Protein AF-A0A971QK80-F1 (afdb_monomer)

Structure (mmCIF, N/CA/C/O backbone):
data_AF-A0A971QK80-F1
#
_entry.id   AF-A0A971QK80-F1
#
loop_
_atom_site.group_PDB
_atom_site.id
_atom_site.type_symbol
_atom_site.label_atom_id
_atom_site.label_alt_id
_atom_site.label_comp_id
_atom_site.label_asym_id
_atom_site.label_entity_id
_atom_site.label_seq_id
_atom_site.pdbx_PDB_ins_code
_atom_site.Cartn_x
_atom_site.Cartn_y
_atom_site.Cartn_z
_atom_site.occupancy
_atom_site.B_iso_or_equiv
_atom_site.auth_seq_id
_atom_site.auth_comp_id
_atom_site.auth_asym_id
_atom_site.auth_atom_id
_atom_site.pdbx_PDB_model_num
ATOM 1 N N . MET A 1 1 ? -15.687 27.231 -24.228 1.00 43.44 1 MET A N 1
ATOM 2 C CA . MET A 1 1 ? -16.096 25.840 -24.548 1.00 43.44 1 MET A CA 1
ATOM 3 C C . MET A 1 1 ? -15.266 24.776 -23.823 1.00 43.44 1 MET A C 1
ATOM 5 O O . MET A 1 1 ? -15.871 23.933 -23.183 1.00 43.44 1 MET A O 1
ATOM 9 N N . LYS A 1 2 ? -13.922 24.808 -23.846 1.00 41.25 2 LYS A N 1
ATOM 10 C CA . LYS A 1 2 ? -13.072 23.759 -23.228 1.00 41.25 2 LYS A CA 1
ATOM 11 C C . LYS A 1 2 ? -13.135 23.683 -21.691 1.00 41.25 2 LYS A C 1
ATOM 13 O O . LYS A 1 2 ? -13.299 22.603 -21.146 1.00 41.25 2 LYS A O 1
ATOM 18 N N . GLN A 1 3 ? -13.094 24.824 -21.003 1.00 37.72 3 GLN A N 1
ATOM 19 C CA . GLN A 1 3 ? -13.192 24.884 -19.536 1.00 37.72 3 GLN A CA 1
ATOM 20 C C . GLN A 1 3 ? -14.568 24.422 -19.027 1.00 37.72 3 GLN A C 1
ATOM 22 O O . GLN A 1 3 ? -14.656 23.719 -18.031 1.00 37.72 3 GLN A O 1
ATOM 27 N N . LYS A 1 4 ? -15.626 24.736 -19.788 1.00 41.22 4 LYS A N 1
ATOM 28 C CA . LYS A 1 4 ? -16.996 24.285 -19.525 1.00 41.22 4 LYS A CA 1
ATOM 29 C C . LYS A 1 4 ? -17.133 22.763 -19.659 1.00 41.22 4 LYS A C 1
ATOM 31 O O . LYS A 1 4 ? -17.724 22.150 -18.793 1.00 41.22 4 LYS A O 1
ATOM 36 N N . LYS A 1 5 ? -16.494 22.152 -20.666 1.00 42.72 5 LYS A N 1
ATOM 37 C CA . LYS A 1 5 ? -16.496 20.692 -20.861 1.00 42.72 5 LYS A CA 1
ATOM 38 C C . LYS A 1 5 ? -15.702 19.939 -19.778 1.00 42.72 5 LYS A C 1
ATOM 40 O O . LYS A 1 5 ? -16.125 18.869 -19.365 1.00 42.72 5 LYS A O 1
ATOM 45 N N . CYS A 1 6 ? -14.588 20.500 -19.284 1.00 39.56 6 CYS A N 1
ATOM 46 C CA . CYS A 1 6 ? -13.898 19.963 -18.098 1.00 39.56 6 CYS A CA 1
ATOM 47 C C . CYS A 1 6 ? -14.744 20.097 -16.827 1.00 39.56 6 CYS A C 1
ATOM 49 O O . CYS A 1 6 ? -14.793 19.159 -16.044 1.00 39.56 6 CYS A O 1
ATOM 51 N N . LEU A 1 7 ? -15.413 21.237 -16.626 1.00 44.84 7 LEU A N 1
ATOM 52 C CA . LEU A 1 7 ? -16.318 21.436 -15.491 1.00 44.84 7 LEU A CA 1
ATOM 53 C C . LEU A 1 7 ? -17.513 20.477 -15.553 1.00 44.84 7 LEU A C 1
ATOM 55 O O . LEU A 1 7 ? -17.791 19.829 -14.560 1.00 44.84 7 LEU A O 1
ATOM 59 N N . GLU A 1 8 ? -18.131 20.286 -16.720 1.00 46.94 8 GLU A N 1
ATOM 60 C CA . GLU A 1 8 ? -19.226 19.324 -16.932 1.00 46.94 8 GLU A CA 1
ATOM 61 C C . GLU A 1 8 ? -18.776 17.866 -16.688 1.00 46.94 8 GLU A C 1
ATOM 63 O O . GLU A 1 8 ? -19.507 17.076 -16.091 1.00 46.94 8 GLU A O 1
ATOM 68 N N . LEU A 1 9 ? -17.549 17.493 -17.082 1.00 44.72 9 LEU A N 1
ATOM 69 C CA . LEU A 1 9 ? -16.961 16.182 -16.761 1.00 44.72 9 LEU A CA 1
ATOM 70 C C . LEU A 1 9 ? -16.676 16.021 -15.260 1.00 44.72 9 LEU A C 1
ATOM 72 O O . LEU A 1 9 ? -16.930 14.959 -14.707 1.00 44.72 9 LEU A O 1
ATOM 76 N N . LEU A 1 10 ? -16.190 17.066 -14.586 1.00 45.19 10 LEU A N 1
ATOM 77 C CA . LEU A 1 10 ? -15.964 17.057 -13.136 1.00 45.19 10 LEU A CA 1
ATOM 78 C C . LEU A 1 10 ? -17.278 17.052 -12.339 1.00 45.19 10 LEU A C 1
ATOM 80 O O . LEU A 1 10 ? -17.345 16.414 -11.295 1.00 45.19 10 LEU A O 1
ATOM 84 N N . GLU A 1 11 ? -18.314 17.736 -12.828 1.00 44.72 11 GLU A N 1
ATOM 85 C CA . GLU A 1 11 ? -19.662 17.772 -12.249 1.00 44.72 11 GLU A CA 1
ATOM 86 C C . GLU A 1 11 ? -20.391 16.435 -12.436 1.00 44.72 11 GLU A C 1
ATOM 88 O O . GLU A 1 11 ? -21.021 15.946 -11.502 1.00 44.72 11 GLU A O 1
ATOM 93 N N . SER A 1 12 ? -20.261 15.800 -13.605 1.00 46.03 12 SER A N 1
ATOM 94 C CA . SER A 1 12 ? -20.828 14.467 -13.874 1.00 46.03 12 SER A CA 1
ATOM 95 C C . SER A 1 12 ? -20.062 13.324 -13.196 1.00 46.03 12 SER A C 1
ATOM 97 O O . SER A 1 12 ? -20.658 12.294 -12.891 1.00 46.03 12 SER A O 1
ATOM 99 N N . ALA A 1 13 ? -18.774 13.513 -12.894 1.00 47.12 13 ALA A N 1
ATOM 100 C CA . ALA A 1 13 ? -17.943 12.552 -12.168 1.00 47.12 13 ALA A CA 1
ATOM 101 C C . ALA A 1 13 ? -18.022 12.692 -10.636 1.00 47.12 13 ALA A C 1
ATOM 103 O O . ALA A 1 13 ? -17.212 12.104 -9.914 1.00 47.12 13 ALA A O 1
ATOM 104 N N . GLN A 1 14 ? -18.983 13.461 -10.114 1.00 49.03 14 GLN A N 1
ATOM 105 C CA . GLN A 1 14 ? -19.207 13.587 -8.676 1.00 49.03 14 GLN A CA 1
ATOM 106 C C . GLN A 1 14 ? -19.783 12.289 -8.093 1.00 49.03 14 GLN A C 1
ATOM 108 O O . GLN A 1 14 ? -20.978 12.166 -7.832 1.00 49.03 14 GLN A O 1
ATOM 113 N N . TYR A 1 15 ? -18.907 11.328 -7.804 1.00 53.94 15 TYR A N 1
ATOM 114 C CA . TYR A 1 15 ? -19.194 10.208 -6.912 1.00 53.94 15 TYR A CA 1
ATOM 115 C C . TYR A 1 15 ? -19.196 10.710 -5.456 1.00 53.94 15 TYR A C 1
ATOM 117 O O . TYR A 1 15 ? -18.338 10.367 -4.646 1.00 53.94 15 TYR A O 1
ATOM 125 N N . VAL A 1 16 ? -20.126 11.610 -5.119 1.00 58.19 16 VAL A N 1
ATOM 126 C CA . VAL A 1 16 ? -20.280 12.112 -3.747 1.00 58.19 16 VAL A CA 1
ATOM 127 C C . VAL A 1 16 ? -21.126 11.113 -2.976 1.00 58.19 16 VAL A C 1
ATOM 129 O O . VAL A 1 16 ? -22.354 11.204 -2.930 1.00 58.19 16 VAL A O 1
ATOM 132 N N . LYS A 1 17 ? -20.456 10.150 -2.347 1.00 66.00 17 LYS A N 1
ATOM 133 C CA . LYS A 1 17 ? -21.072 9.307 -1.327 1.00 66.00 17 LYS A CA 1
ATOM 134 C C . LYS A 1 17 ? -20.758 9.842 0.060 1.00 66.00 17 LYS A C 1
ATOM 136 O O . LYS A 1 17 ? -19.617 10.148 0.397 1.00 66.00 17 LYS A O 1
ATOM 141 N N . LYS A 1 18 ? -21.808 10.005 0.865 1.00 69.38 18 LYS A N 1
ATOM 142 C CA . LYS A 1 18 ? -21.673 10.436 2.254 1.00 69.38 18 LYS A CA 1
ATOM 143 C C . LYS 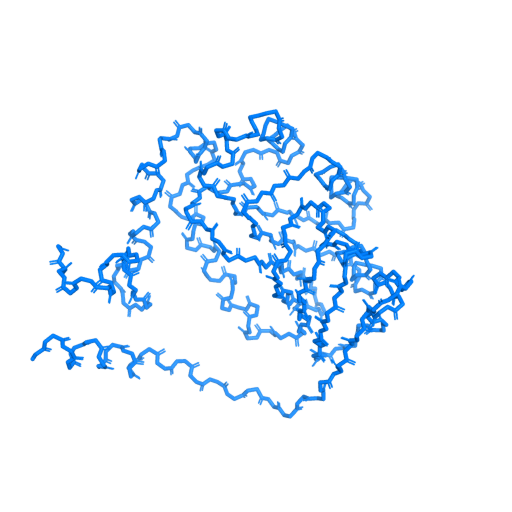A 1 18 ? -21.306 9.228 3.102 1.00 69.38 18 LYS A C 1
ATOM 145 O O . LYS A 1 18 ? -22.165 8.394 3.377 1.00 69.38 18 LYS A O 1
ATOM 150 N N . ARG A 1 19 ? -20.066 9.188 3.583 1.00 79.50 19 ARG A N 1
ATOM 151 C CA . ARG A 1 19 ? -19.721 8.342 4.727 1.00 79.50 19 ARG A CA 1
ATOM 152 C C . ARG A 1 19 ? -20.455 8.869 5.964 1.00 79.50 19 ARG A C 1
ATOM 154 O O . ARG A 1 19 ? -20.594 10.083 6.137 1.00 79.50 19 ARG A O 1
ATOM 161 N N . GLY A 1 20 ? -20.966 7.960 6.795 1.00 78.81 20 GLY A N 1
ATOM 162 C CA . GLY A 1 20 ? -21.596 8.309 8.071 1.00 78.81 20 GLY A CA 1
ATOM 163 C C . GLY A 1 20 ? -20.636 9.048 9.012 1.00 78.81 20 GLY A C 1
ATOM 164 O O . GLY A 1 20 ? -19.465 9.252 8.700 1.00 78.81 20 GLY A O 1
ATOM 165 N N . LYS A 1 21 ? -21.120 9.457 10.190 1.00 83.44 21 LYS A N 1
ATOM 166 C CA . LYS A 1 21 ? -20.245 10.058 11.205 1.00 83.44 21 LYS A CA 1
ATOM 167 C C . LYS A 1 21 ? -19.210 9.019 11.654 1.00 83.44 21 LYS A C 1
ATOM 169 O O . LYS A 1 21 ? -19.594 7.969 12.157 1.00 83.44 21 LYS A O 1
ATOM 174 N N . VAL A 1 22 ? -17.928 9.335 11.484 1.00 87.31 22 VAL A N 1
ATOM 175 C CA . VAL A 1 22 ? -16.800 8.511 11.935 1.00 87.31 22 VAL A CA 1
ATOM 176 C C . VAL A 1 22 ? -15.957 9.326 12.900 1.00 87.31 22 VAL A C 1
ATOM 178 O O . VAL A 1 22 ? -15.597 10.468 12.601 1.00 87.31 22 VAL A O 1
ATOM 181 N N . ASP A 1 23 ? -15.643 8.746 14.053 1.00 87.50 23 ASP A N 1
ATOM 182 C CA . ASP A 1 23 ? -14.722 9.359 15.000 1.00 87.50 23 ASP A CA 1
ATOM 183 C C . ASP A 1 23 ? -13.286 9.164 14.503 1.00 87.50 23 ASP A C 1
ATOM 185 O O . ASP A 1 23 ? -12.827 8.041 14.289 1.00 87.50 23 ASP A O 1
ATOM 189 N N . ARG A 1 24 ? -12.573 10.277 14.298 1.00 94.00 24 ARG A N 1
ATOM 190 C CA . ARG A 1 24 ? -11.177 10.259 13.858 1.00 94.00 24 ARG A CA 1
ATOM 191 C C . ARG A 1 24 ? -10.235 10.328 15.051 1.00 94.00 24 ARG A C 1
ATOM 193 O O . ARG A 1 24 ? -10.219 11.322 15.778 1.00 94.00 24 ARG A O 1
ATOM 200 N N . LYS A 1 25 ? -9.370 9.326 15.182 1.00 95.50 25 LYS A N 1
ATOM 201 C CA . LYS A 1 25 ? -8.225 9.350 16.094 1.00 95.50 25 LYS A CA 1
ATOM 202 C C . LYS A 1 25 ? -7.069 10.121 15.456 1.00 95.50 25 LYS A C 1
ATOM 204 O O . LYS A 1 25 ? -6.679 9.832 14.327 1.00 95.50 25 LYS A O 1
ATOM 209 N N . ILE A 1 26 ? -6.501 11.077 16.192 1.00 95.00 26 ILE A N 1
ATOM 210 C CA . ILE A 1 26 ? -5.313 11.835 15.778 1.00 95.00 26 ILE A CA 1
ATOM 211 C C . ILE A 1 26 ? -4.093 11.338 16.554 1.00 95.00 26 ILE A C 1
ATOM 213 O O . ILE A 1 26 ? -4.130 11.252 17.780 1.00 95.00 26 ILE A O 1
ATOM 217 N N . VAL A 1 27 ? -3.016 11.018 15.837 1.00 92.12 27 VAL A N 1
ATOM 218 C CA . VAL A 1 27 ? -1.787 10.426 16.378 1.00 92.12 27 VAL A CA 1
ATOM 219 C C . VAL A 1 27 ? -0.580 11.302 16.048 1.00 92.12 27 VAL A C 1
ATOM 221 O O . VAL A 1 27 ? -0.384 11.725 14.911 1.00 92.12 27 VAL A O 1
ATOM 224 N N . MET A 1 28 ? 0.273 11.549 17.039 1.00 90.12 28 MET A N 1
ATOM 225 C CA . MET A 1 28 ? 1.523 12.288 16.867 1.00 90.12 28 MET A CA 1
ATOM 226 C C . MET A 1 28 ? 2.692 11.453 17.397 1.00 90.12 28 MET A C 1
ATOM 228 O O . MET A 1 28 ? 3.092 11.604 18.550 1.00 90.12 28 MET A O 1
ATOM 232 N N . ALA A 1 29 ? 3.247 10.583 16.549 1.00 83.38 29 ALA A N 1
ATOM 233 C CA . ALA A 1 29 ? 4.365 9.710 16.900 1.00 83.38 29 ALA A CA 1
ATOM 234 C C . ALA A 1 29 ? 5.691 10.482 16.816 1.00 83.38 29 ALA A C 1
ATOM 236 O O . ALA A 1 29 ? 6.413 10.460 15.817 1.00 83.38 29 ALA A O 1
ATOM 237 N N . CYS A 1 30 ? 5.985 11.259 17.857 1.00 69.31 30 CYS A N 1
ATOM 238 C CA . CYS A 1 30 ? 7.032 12.280 17.807 1.00 69.31 30 CYS A CA 1
ATOM 239 C C . CYS A 1 30 ? 8.380 11.857 18.402 1.00 69.31 30 CYS A C 1
ATOM 241 O O . CYS A 1 30 ? 9.348 12.610 18.244 1.00 69.31 30 CYS A O 1
ATOM 243 N N . ARG A 1 31 ? 8.483 10.717 19.108 1.00 69.62 31 ARG A N 1
ATOM 244 C CA . ARG A 1 31 ? 9.728 10.353 19.820 1.00 69.62 31 ARG A CA 1
ATOM 245 C C . ARG A 1 31 ? 10.118 8.876 19.751 1.00 69.62 31 ARG A C 1
ATOM 247 O O . ARG A 1 31 ? 11.113 8.594 19.092 1.00 69.62 31 ARG A O 1
ATOM 254 N N . LEU A 1 32 ? 9.390 7.974 20.412 1.00 74.94 32 LEU A N 1
ATOM 255 C CA . LEU A 1 32 ? 9.843 6.590 20.660 1.00 74.94 32 LEU A CA 1
ATOM 256 C C . LEU A 1 32 ? 8.819 5.508 20.295 1.00 74.94 32 LEU A C 1
ATOM 258 O O . LEU A 1 32 ? 9.135 4.326 20.396 1.00 74.94 32 LEU A O 1
ATOM 262 N N . GLU A 1 33 ? 7.601 5.889 19.916 1.00 84.69 33 GLU A N 1
ATOM 263 C CA . GLU A 1 33 ? 6.545 4.914 19.655 1.00 84.69 33 GLU A CA 1
ATOM 264 C C . GLU A 1 33 ? 6.831 4.130 18.374 1.00 84.69 33 GLU A C 1
ATOM 266 O O . GLU A 1 33 ? 7.090 4.712 17.317 1.00 84.69 33 GLU A O 1
ATOM 271 N N . ASN A 1 34 ? 6.734 2.804 18.464 1.00 93.56 34 ASN A N 1
ATOM 272 C CA . ASN A 1 34 ? 6.613 1.955 17.283 1.00 93.56 34 ASN A CA 1
ATOM 273 C C . ASN A 1 34 ? 5.192 2.047 16.690 1.00 93.56 34 ASN A C 1
ATOM 275 O O . ASN A 1 34 ? 4.286 2.627 17.298 1.00 93.56 34 ASN A O 1
ATOM 279 N N . ALA A 1 35 ? 4.983 1.450 15.512 1.00 95.25 35 ALA A N 1
ATOM 280 C CA . ALA A 1 35 ? 3.697 1.497 14.811 1.00 95.25 35 ALA A CA 1
ATOM 281 C C . ALA A 1 35 ? 2.527 1.041 15.700 1.00 95.25 35 ALA A C 1
ATOM 283 O O . ALA A 1 35 ? 1.513 1.729 15.786 1.00 95.25 35 ALA A O 1
ATOM 284 N N . LYS A 1 36 ? 2.696 -0.061 16.442 1.00 96.56 36 LYS A N 1
ATOM 285 C CA . LYS A 1 36 ? 1.677 -0.599 17.353 1.00 96.56 36 LYS A CA 1
ATOM 286 C C . LYS A 1 36 ? 1.278 0.385 18.449 1.00 96.56 36 LYS A C 1
ATOM 288 O O . LYS A 1 36 ? 0.090 0.566 18.708 1.00 96.56 36 LYS A O 1
ATOM 293 N N . GLN A 1 37 ? 2.254 1.017 19.096 1.00 95.38 37 GLN A N 1
ATOM 294 C CA . GLN A 1 37 ? 2.008 1.990 20.165 1.00 95.38 37 GLN A CA 1
ATOM 295 C C . GLN A 1 37 ? 1.324 3.251 19.631 1.00 95.38 37 GLN A C 1
ATOM 297 O O . GLN A 1 37 ? 0.370 3.731 20.239 1.00 95.38 37 GLN A O 1
ATOM 302 N N . ALA A 1 38 ? 1.778 3.754 18.482 1.00 95.25 38 ALA A N 1
ATOM 303 C CA . ALA A 1 38 ? 1.221 4.947 17.858 1.00 95.25 38 ALA A CA 1
ATOM 304 C C . ALA A 1 38 ? -0.221 4.718 17.365 1.00 95.25 38 ALA A C 1
ATOM 306 O O . ALA A 1 38 ? -1.119 5.517 17.635 1.00 95.25 38 ALA A O 1
ATOM 307 N N . ILE A 1 39 ? -0.457 3.612 16.657 1.00 96.88 39 ILE A N 1
ATOM 308 C CA . ILE A 1 39 ? -1.743 3.310 16.019 1.00 96.88 39 ILE A CA 1
ATOM 309 C C . ILE A 1 39 ? -2.770 2.833 17.051 1.00 96.88 39 ILE A C 1
ATOM 311 O O . ILE A 1 39 ? -3.897 3.329 17.063 1.00 96.88 39 ILE A O 1
ATOM 315 N N . GLY A 1 40 ? -2.394 1.943 17.973 1.00 96.12 40 GLY A N 1
ATOM 316 C CA . GLY A 1 40 ? -3.321 1.317 18.919 1.00 96.12 40 GLY A CA 1
ATOM 317 C C . GLY A 1 40 ? -4.238 0.284 18.253 1.00 96.12 40 GLY A C 1
ATOM 318 O O . GLY A 1 40 ? -3.810 -0.429 17.351 1.00 96.12 40 GLY A O 1
ATOM 319 N N . THR A 1 41 ? -5.482 0.167 18.714 1.00 96.81 41 THR A N 1
ATOM 320 C CA . THR A 1 41 ? -6.450 -0.812 18.194 1.00 96.81 41 THR A CA 1
ATOM 321 C C . THR A 1 41 ? -6.943 -0.455 16.790 1.00 96.81 41 THR A C 1
ATOM 323 O O . THR A 1 41 ? -7.042 0.720 16.433 1.00 96.81 41 THR A O 1
ATOM 326 N N . ILE A 1 42 ? -7.253 -1.483 15.992 1.00 97.69 42 ILE A N 1
ATOM 327 C CA . ILE A 1 42 ? -7.919 -1.348 14.690 1.00 97.69 42 ILE A CA 1
ATOM 328 C C . ILE A 1 42 ? -9.361 -1.836 14.831 1.00 97.69 42 ILE A C 1
ATOM 330 O O . ILE A 1 42 ? -9.662 -3.025 14.703 1.00 97.69 42 ILE A O 1
ATOM 334 N N . ASP A 1 43 ? -10.249 -0.895 15.117 1.00 95.56 43 ASP A N 1
ATOM 335 C CA . ASP A 1 43 ? -11.673 -1.164 15.293 1.00 95.56 43 ASP A CA 1
ATOM 336 C C . ASP A 1 43 ? -12.429 -1.055 13.952 1.00 95.56 43 ASP A C 1
ATOM 338 O O . ASP A 1 43 ? -12.009 -0.292 13.076 1.00 95.56 43 ASP A O 1
ATOM 342 N N . PRO A 1 44 ? -13.530 -1.802 13.746 1.00 95.38 44 PRO A N 1
ATOM 343 C CA . PRO A 1 44 ? -14.338 -1.678 12.534 1.00 95.38 44 PRO A CA 1
ATOM 344 C C . PRO A 1 44 ? -14.827 -0.243 12.302 1.00 95.38 44 PRO A C 1
ATOM 346 O O . PRO A 1 44 ? -15.294 0.425 13.225 1.00 95.38 44 PRO A O 1
ATOM 349 N N . GLY A 1 45 ? -14.739 0.224 11.059 1.00 95.38 45 GLY A N 1
ATOM 350 C CA . GLY A 1 45 ? -15.117 1.577 10.652 1.00 95.38 45 GLY A CA 1
ATOM 351 C C . GLY A 1 45 ? -14.163 2.691 11.101 1.00 95.38 45 GLY A C 1
ATOM 352 O O . GLY A 1 45 ? -14.531 3.861 10.982 1.00 95.38 45 GLY A O 1
ATOM 353 N N . CYS A 1 46 ? -12.974 2.366 11.623 1.00 96.00 46 CYS A N 1
ATOM 354 C CA . CYS A 1 46 ? -12.054 3.354 12.182 1.00 96.00 46 CYS A CA 1
ATOM 355 C C . CYS A 1 46 ? -11.547 4.390 11.164 1.00 96.00 46 CYS A C 1
ATOM 357 O O . CYS A 1 46 ? -11.543 4.184 9.947 1.00 96.00 46 CYS A O 1
ATOM 359 N N . GLU A 1 47 ? -11.079 5.513 11.711 1.00 97.62 47 GLU A N 1
ATOM 360 C CA . GLU A 1 47 ? -10.332 6.543 11.000 1.00 97.62 47 GLU A CA 1
ATOM 361 C C . GLU A 1 47 ? -9.178 7.008 11.895 1.00 97.62 47 GLU A C 1
ATOM 363 O O . GLU A 1 47 ? -9.395 7.604 12.952 1.00 97.62 47 GLU A O 1
ATOM 368 N N . ILE A 1 48 ? -7.941 6.723 11.500 1.00 98.25 48 ILE A N 1
ATOM 369 C CA . ILE A 1 48 ? -6.740 7.048 12.274 1.00 98.25 48 ILE A CA 1
ATOM 370 C C . ILE A 1 48 ? -5.826 7.873 11.387 1.00 98.25 48 ILE A C 1
ATOM 372 O O . ILE A 1 48 ? -5.314 7.364 10.400 1.00 98.25 48 ILE A O 1
ATOM 376 N N . TYR A 1 49 ? -5.580 9.126 11.750 1.00 97.81 49 TYR A N 1
ATOM 377 C CA . TYR A 1 49 ? -4.636 9.992 11.050 1.00 97.81 49 TYR A CA 1
ATOM 378 C C . TYR A 1 49 ? -3.460 10.315 11.955 1.00 97.81 49 TYR A C 1
ATOM 380 O O . TYR A 1 49 ? -3.651 10.678 13.118 1.00 97.81 49 TYR A O 1
ATOM 388 N N . GLY A 1 50 ? -2.245 10.241 11.430 1.00 96.31 50 GLY A N 1
ATOM 389 C CA . GLY A 1 50 ? -1.086 10.600 12.215 1.00 96.31 50 GLY A CA 1
ATOM 390 C C . GLY A 1 50 ? 0.159 10.950 11.437 1.00 96.31 50 GLY A C 1
ATOM 391 O O . GLY A 1 50 ? 0.252 10.801 10.219 1.00 96.31 50 GLY A O 1
ATOM 392 N N . PHE A 1 51 ? 1.132 11.418 12.206 1.00 96.00 51 PHE A N 1
ATOM 393 C CA . PHE A 1 51 ? 2.482 11.688 11.744 1.00 96.00 51 PHE A CA 1
ATOM 394 C C . PHE A 1 51 ? 3.486 10.843 12.515 1.00 96.00 51 PHE A C 1
ATOM 396 O O . PHE A 1 51 ? 3.302 10.578 13.702 1.00 96.00 51 PHE A O 1
ATOM 403 N N . THR A 1 52 ? 4.574 10.483 11.847 1.00 94.50 52 THR A N 1
ATOM 404 C CA . THR A 1 52 ? 5.786 9.919 12.447 1.00 94.50 52 THR A CA 1
ATOM 405 C C . THR A 1 52 ? 6.997 10.719 11.985 1.00 94.50 52 THR A C 1
ATOM 407 O O . THR A 1 52 ? 6.963 11.346 10.929 1.00 94.50 52 THR A O 1
ATOM 410 N N . LYS A 1 53 ? 8.082 10.713 12.763 1.00 93.38 53 LYS A N 1
ATOM 411 C CA . LYS A 1 53 ? 9.388 11.274 12.371 1.00 93.38 53 LYS A CA 1
ATOM 412 C C . LYS A 1 53 ? 10.341 10.191 11.846 1.00 93.38 53 LYS A C 1
ATOM 414 O O . LYS A 1 53 ? 11.550 10.420 11.803 1.00 93.38 53 LYS A O 1
ATOM 419 N N . GLY A 1 54 ? 9.799 9.031 11.475 1.00 91.75 54 GLY A N 1
ATOM 420 C CA . GLY A 1 54 ? 10.542 7.900 10.930 1.00 91.75 54 GLY A CA 1
ATOM 421 C C . GLY A 1 54 ? 10.898 6.831 11.960 1.00 91.75 54 GLY A C 1
ATOM 422 O O . GLY A 1 54 ? 11.822 6.057 11.734 1.00 91.75 54 GLY A O 1
ATOM 423 N N . GLN A 1 55 ? 10.192 6.791 13.096 1.00 93.25 55 GLN A N 1
ATOM 424 C CA . GLN A 1 55 ? 10.329 5.732 14.107 1.00 93.25 55 GLN A CA 1
ATOM 425 C C . GLN A 1 55 ? 9.872 4.366 13.588 1.00 93.25 55 GLN A C 1
ATOM 427 O O . GLN A 1 55 ? 10.325 3.334 14.073 1.00 93.25 55 GLN A O 1
ATOM 432 N N . PHE A 1 56 ? 8.954 4.373 12.627 1.00 95.12 56 PHE A N 1
ATOM 433 C CA . PHE A 1 56 ? 8.441 3.197 11.949 1.00 95.12 56 PHE A CA 1
ATOM 434 C C . PHE A 1 56 ? 8.118 3.553 10.498 1.00 95.12 56 PHE A C 1
ATOM 436 O O . PHE A 1 56 ? 8.027 4.725 10.122 1.00 95.12 56 PHE A O 1
ATOM 443 N N . SER A 1 57 ? 7.961 2.523 9.687 1.00 95.88 57 SER A N 1
ATOM 444 C CA . SER A 1 57 ? 7.769 2.581 8.246 1.00 95.88 57 SER A CA 1
ATOM 445 C C . SER A 1 57 ? 6.477 1.874 7.839 1.00 95.88 57 SER A C 1
ATOM 447 O O . SER A 1 57 ? 5.760 1.310 8.666 1.00 95.88 57 SER A O 1
ATOM 449 N N . LEU A 1 58 ? 6.164 1.896 6.543 1.00 97.81 58 LEU A N 1
ATOM 450 C CA . LEU A 1 58 ? 4.928 1.310 6.029 1.00 97.81 58 LEU A CA 1
ATOM 451 C C . LEU A 1 58 ? 4.826 -0.202 6.308 1.00 97.81 58 LEU A C 1
ATOM 453 O O . LEU A 1 58 ? 3.722 -0.702 6.512 1.00 97.81 58 LEU A O 1
ATOM 457 N N . ILE A 1 59 ? 5.951 -0.928 6.361 1.00 98.00 59 ILE A N 1
ATOM 458 C CA . ILE A 1 59 ? 5.931 -2.363 6.676 1.00 98.00 59 ILE A CA 1
ATOM 459 C C . ILE A 1 59 ? 5.536 -2.635 8.134 1.00 98.00 59 ILE A C 1
ATOM 461 O O . ILE A 1 59 ? 4.836 -3.607 8.405 1.00 98.00 59 ILE A O 1
ATOM 465 N N . ASP A 1 60 ? 5.905 -1.746 9.058 1.00 97.94 60 ASP A N 1
ATOM 466 C CA . ASP A 1 60 ? 5.537 -1.861 10.472 1.00 97.94 60 ASP A CA 1
ATOM 467 C C . ASP A 1 60 ? 4.037 -1.596 10.674 1.00 97.94 60 ASP A C 1
ATOM 469 O O . ASP A 1 60 ? 3.389 -2.241 11.500 1.00 97.94 60 ASP A O 1
ATOM 473 N N . ILE A 1 61 ? 3.464 -0.670 9.889 1.00 98.38 61 ILE A N 1
ATOM 474 C CA . ILE A 1 61 ? 2.011 -0.447 9.842 1.00 98.38 61 ILE A CA 1
ATOM 475 C C . ILE A 1 61 ? 1.308 -1.710 9.330 1.00 98.38 61 ILE A C 1
ATOM 477 O O . ILE A 1 61 ? 0.349 -2.159 9.951 1.00 98.38 61 ILE A O 1
ATOM 481 N N . LEU A 1 62 ? 1.799 -2.302 8.233 1.00 98.62 62 LEU A N 1
ATOM 482 C CA . LEU A 1 62 ? 1.249 -3.541 7.672 1.00 98.62 62 LEU A CA 1
ATOM 483 C C . LEU A 1 62 ? 1.241 -4.675 8.704 1.00 98.62 62 LEU A C 1
ATOM 485 O O . LEU A 1 62 ? 0.211 -5.318 8.896 1.00 98.62 62 LEU A O 1
ATOM 489 N N . GLU A 1 63 ? 2.373 -4.919 9.368 1.00 98.50 63 GLU A N 1
ATOM 490 C CA . GLU A 1 63 ? 2.502 -5.992 10.357 1.00 98.50 63 GLU A CA 1
ATOM 491 C C . GLU A 1 63 ? 1.554 -5.778 11.545 1.00 98.50 63 GLU A C 1
ATOM 493 O O . GLU A 1 63 ? 0.819 -6.697 11.911 1.00 98.50 63 GLU A O 1
ATOM 498 N N . HIS A 1 64 ? 1.478 -4.551 12.073 1.00 98.56 64 HIS A N 1
ATOM 499 C CA . HIS A 1 64 ? 0.537 -4.214 13.144 1.00 98.56 64 HI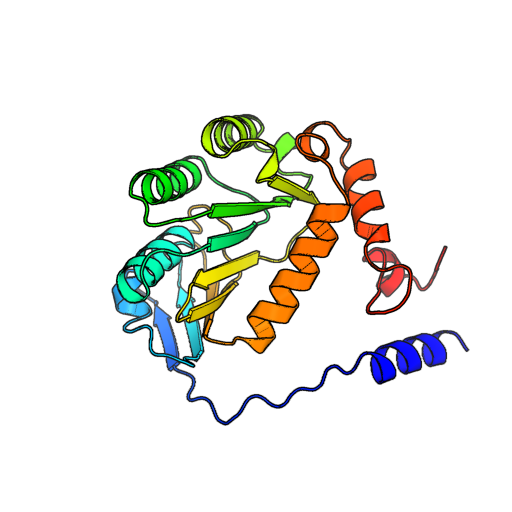S A CA 1
ATOM 500 C C . HIS A 1 64 ? -0.927 -4.381 12.714 1.00 98.56 64 HIS A C 1
ATOM 502 O O . HIS A 1 64 ? -1.731 -4.951 13.449 1.00 98.56 64 HIS A O 1
ATOM 508 N N . CYS A 1 65 ? -1.299 -3.943 11.510 1.00 98.62 65 CYS A N 1
ATOM 509 C CA . CYS A 1 65 ? -2.655 -4.145 11.003 1.00 98.62 65 CYS A CA 1
ATOM 510 C C . CYS A 1 65 ? -2.983 -5.639 10.862 1.00 98.62 65 CYS A C 1
ATOM 512 O O . CYS A 1 65 ? -4.044 -6.066 11.314 1.00 98.62 65 CYS A O 1
ATOM 514 N N . LEU A 1 66 ? -2.073 -6.451 10.312 1.00 98.69 66 LEU A N 1
ATOM 515 C CA . LEU A 1 66 ? -2.257 -7.903 10.192 1.00 98.69 66 LEU A CA 1
ATOM 516 C C . LEU A 1 66 ? -2.381 -8.595 11.558 1.00 98.69 66 LEU A C 1
ATOM 518 O O . LEU A 1 66 ? -3.140 -9.556 11.666 1.00 98.69 66 LEU A O 1
ATOM 522 N N . ASP A 1 67 ? -1.664 -8.129 12.588 1.00 98.38 67 ASP A N 1
ATOM 523 C CA . ASP A 1 67 ? -1.804 -8.629 13.969 1.00 98.38 67 ASP A CA 1
ATOM 524 C C . ASP A 1 67 ? -3.221 -8.412 14.526 1.00 98.38 67 ASP A C 1
ATOM 526 O O . ASP A 1 67 ? -3.676 -9.175 15.376 1.00 98.38 67 ASP A O 1
ATOM 530 N N . GLN A 1 68 ? -3.913 -7.354 14.092 1.00 98.19 68 GLN A N 1
ATOM 531 C CA . GLN A 1 68 ? -5.235 -6.978 14.603 1.00 98.19 68 GLN A CA 1
ATOM 532 C C . GLN A 1 68 ? -6.382 -7.565 13.775 1.00 98.19 68 GLN A C 1
ATOM 534 O O . GLN A 1 68 ? -7.376 -8.018 14.340 1.00 98.19 68 GLN A O 1
ATOM 539 N N . ILE A 1 69 ? -6.255 -7.559 12.445 1.00 98.31 69 ILE A N 1
ATOM 540 C CA . ILE A 1 69 ? -7.367 -7.888 11.538 1.00 98.31 69 ILE A CA 1
ATOM 541 C C . ILE A 1 69 ? -7.276 -9.294 10.937 1.00 98.31 69 ILE A C 1
ATOM 543 O O . ILE A 1 69 ? -8.251 -9.770 10.354 1.00 98.31 69 ILE A O 1
ATOM 547 N N . GLY A 1 70 ? -6.119 -9.950 11.060 1.00 98.44 70 GLY A N 1
ATOM 548 C CA . GLY A 1 70 ? -5.851 -11.268 10.493 1.00 98.44 70 GLY A CA 1
ATOM 549 C C . GLY A 1 70 ? -5.463 -11.262 9.005 1.00 98.44 70 GLY A C 1
ATOM 550 O O . GLY A 1 70 ? -5.254 -10.202 8.399 1.00 98.44 70 GLY A O 1
ATOM 551 N N . PRO A 1 71 ? -5.341 -12.461 8.397 1.00 98.62 71 PRO A N 1
ATOM 552 C CA . PRO A 1 71 ? -4.813 -12.608 7.047 1.00 98.62 71 PRO A CA 1
ATOM 553 C C . PRO A 1 71 ? -5.610 -11.862 5.978 1.00 98.62 71 PRO A C 1
ATOM 555 O O . PRO A 1 71 ? -6.839 -11.956 5.937 1.00 98.62 71 PRO A O 1
ATOM 558 N N . SER A 1 72 ? -4.909 -11.154 5.092 1.00 98.81 72 SER A N 1
ATOM 559 C CA . SER A 1 72 ? -5.534 -10.216 4.147 1.00 98.81 72 SER A CA 1
ATOM 560 C C . SER A 1 72 ? -4.883 -10.221 2.763 1.00 98.81 72 SER A C 1
ATOM 562 O O . SER A 1 72 ? -3.707 -10.560 2.616 1.00 98.81 72 SER A O 1
ATOM 564 N N . ASP A 1 73 ? -5.659 -9.827 1.757 1.00 98.69 73 ASP A N 1
ATOM 565 C CA . ASP A 1 73 ? -5.193 -9.498 0.411 1.00 98.69 73 ASP A CA 1
ATOM 566 C C . ASP A 1 73 ? -4.687 -8.057 0.385 1.00 98.69 73 ASP A C 1
ATOM 568 O O . ASP A 1 73 ? -5.370 -7.142 0.857 1.00 98.69 73 ASP A O 1
ATOM 572 N N . ILE A 1 74 ? -3.481 -7.857 -0.143 1.00 98.69 74 ILE A N 1
ATOM 573 C CA . ILE A 1 74 ? -2.748 -6.597 -0.033 1.00 98.69 74 ILE A CA 1
ATOM 574 C C . ILE A 1 74 ? -2.496 -6.010 -1.420 1.00 98.69 74 ILE A C 1
ATOM 576 O O . ILE A 1 74 ? -2.018 -6.698 -2.317 1.00 98.69 74 ILE A O 1
ATOM 580 N N . THR A 1 75 ? -2.731 -4.712 -1.592 1.00 98.56 75 THR A N 1
ATOM 581 C CA . THR A 1 75 ? -2.145 -3.953 -2.709 1.00 98.56 75 THR A CA 1
ATOM 582 C C . THR A 1 75 ? -1.308 -2.824 -2.145 1.00 98.56 75 THR A C 1
ATOM 584 O O . THR A 1 75 ? -1.747 -2.144 -1.226 1.00 98.56 75 THR A O 1
ATOM 587 N N . VAL A 1 76 ? -0.117 -2.596 -2.692 1.00 98.25 76 VAL A N 1
ATOM 588 C CA . VAL A 1 76 ? 0.733 -1.457 -2.345 1.00 98.25 76 VAL A CA 1
ATOM 589 C C . VAL A 1 76 ? 1.082 -0.658 -3.595 1.00 98.25 76 VAL A C 1
ATOM 591 O O . VAL A 1 76 ? 1.539 -1.210 -4.594 1.00 98.25 76 VAL A O 1
ATOM 594 N N . SER A 1 77 ? 0.892 0.656 -3.530 1.00 97.62 77 SER A N 1
ATOM 595 C CA . SER A 1 77 ? 1.464 1.607 -4.482 1.00 97.62 77 SER A CA 1
ATOM 596 C C . SER A 1 77 ? 2.614 2.333 -3.806 1.00 97.62 77 SER A C 1
ATOM 598 O O . SER A 1 77 ? 2.449 2.879 -2.715 1.00 97.62 77 SER A O 1
ATOM 600 N N . THR A 1 78 ? 3.790 2.336 -4.428 1.00 96.44 78 THR A N 1
ATOM 601 C CA . THR A 1 78 ? 4.980 2.993 -3.878 1.00 96.44 78 THR A CA 1
ATOM 602 C C . THR A 1 78 ? 5.904 3.487 -4.984 1.00 96.44 78 THR A C 1
ATOM 604 O O . THR A 1 78 ? 6.032 2.871 -6.037 1.00 96.44 78 THR A O 1
ATOM 607 N N . TRP A 1 79 ? 6.624 4.581 -4.737 1.00 94.50 79 TRP A N 1
ATOM 608 C CA . TRP A 1 79 ? 7.625 5.062 -5.694 1.00 94.50 79 TRP A CA 1
ATOM 609 C C . TRP A 1 79 ? 8.918 4.226 -5.658 1.00 94.50 79 TRP A C 1
ATOM 611 O O . TRP A 1 79 ? 9.685 4.168 -6.621 1.00 94.50 79 TRP A O 1
ATOM 621 N N . SER A 1 80 ? 9.202 3.579 -4.528 1.00 91.56 80 SER A N 1
ATOM 622 C CA . SER A 1 80 ? 10.375 2.720 -4.364 1.00 91.56 80 SER A CA 1
ATOM 623 C C . SER A 1 80 ? 10.120 1.667 -3.293 1.00 91.56 80 SER A C 1
ATOM 625 O O . SER A 1 80 ? 9.407 1.935 -2.329 1.00 91.56 80 SER A O 1
ATOM 627 N N . ALA A 1 81 ? 10.758 0.506 -3.417 1.00 94.50 81 ALA A N 1
ATOM 628 C CA . ALA A 1 81 ? 10.810 -0.497 -2.358 1.00 94.50 81 ALA A CA 1
ATOM 629 C C . ALA A 1 81 ? 12.266 -0.797 -1.970 1.00 94.50 81 ALA A C 1
ATOM 631 O O . ALA A 1 81 ? 13.145 -0.761 -2.833 1.00 94.50 81 ALA A O 1
ATOM 632 N N . ALA A 1 82 ? 12.547 -1.038 -0.690 1.00 94.69 82 ALA A N 1
ATOM 633 C CA . ALA A 1 82 ? 13.869 -1.465 -0.230 1.00 94.69 82 ALA A CA 1
ATOM 634 C C . ALA A 1 82 ? 13.892 -2.965 0.062 1.00 94.69 82 ALA A C 1
ATOM 636 O O . ALA A 1 82 ? 12.910 -3.553 0.498 1.00 94.69 82 ALA A O 1
ATOM 637 N N . SER A 1 83 ? 15.061 -3.569 -0.133 1.00 94.44 83 SER A N 1
ATOM 638 C CA . SER A 1 83 ? 15.314 -5.000 0.056 1.00 94.44 83 SER A CA 1
ATOM 639 C C . SER A 1 83 ? 14.861 -5.553 1.420 1.00 94.44 83 SER A C 1
ATOM 641 O O . SER A 1 83 ? 14.311 -6.650 1.491 1.00 94.44 83 SER A O 1
ATOM 643 N N . GLY A 1 84 ? 15.038 -4.785 2.504 1.00 96.56 84 GLY A N 1
ATOM 644 C CA . GLY A 1 84 ? 14.569 -5.164 3.845 1.00 96.56 84 GLY A CA 1
ATOM 645 C C . GLY A 1 84 ? 13.053 -5.360 3.903 1.00 96.56 84 GLY A C 1
ATOM 646 O O . GLY A 1 84 ? 12.586 -6.438 4.264 1.00 96.56 84 GLY A O 1
ATOM 647 N N . ASP A 1 85 ? 12.299 -4.360 3.461 1.00 97.06 85 ASP A N 1
ATOM 648 C CA . ASP A 1 85 ? 10.835 -4.363 3.482 1.00 97.06 85 ASP A CA 1
ATOM 649 C C . ASP A 1 85 ? 10.249 -5.371 2.487 1.00 97.06 85 ASP A C 1
ATOM 651 O O . ASP A 1 85 ? 9.260 -6.033 2.792 1.00 97.06 85 ASP A O 1
ATOM 655 N N . ILE A 1 86 ? 10.893 -5.566 1.328 1.00 97.19 86 ILE A N 1
ATOM 656 C CA . ILE A 1 86 ? 10.533 -6.626 0.370 1.00 97.19 86 ILE A CA 1
ATOM 657 C C . ILE A 1 86 ? 10.640 -8.000 1.047 1.00 97.19 86 ILE A C 1
ATOM 659 O O . ILE A 1 86 ? 9.735 -8.828 0.926 1.00 97.19 86 ILE A O 1
ATOM 663 N N . ARG A 1 87 ? 11.732 -8.260 1.781 1.00 97.88 87 ARG A N 1
ATOM 664 C CA . ARG A 1 87 ? 11.898 -9.514 2.531 1.00 97.88 87 ARG A CA 1
ATOM 665 C C . ARG A 1 87 ? 10.894 -9.655 3.662 1.00 97.88 87 ARG A C 1
ATOM 667 O O . ARG A 1 87 ? 10.384 -10.754 3.852 1.00 97.88 87 ARG A O 1
ATOM 674 N N . ALA A 1 88 ? 10.623 -8.584 4.398 1.00 97.94 88 ALA A N 1
ATOM 675 C CA . ALA A 1 88 ? 9.655 -8.597 5.486 1.00 97.94 88 ALA A CA 1
ATOM 676 C C . ALA A 1 88 ? 8.236 -8.893 4.971 1.00 97.94 88 ALA A C 1
ATOM 678 O O . ALA A 1 88 ? 7.584 -9.796 5.488 1.00 97.94 88 ALA A O 1
ATOM 679 N N . ALA A 1 89 ? 7.801 -8.241 3.889 1.00 97.88 89 ALA A N 1
ATOM 680 C CA . ALA A 1 89 ? 6.530 -8.547 3.235 1.00 97.88 89 ALA A CA 1
ATOM 681 C C . ALA A 1 89 ? 6.472 -10.006 2.749 1.00 97.88 89 ALA A C 1
ATOM 683 O O . ALA A 1 89 ? 5.479 -10.699 2.958 1.00 97.88 89 ALA A O 1
ATOM 684 N N . PHE A 1 90 ? 7.557 -10.509 2.152 1.00 98.12 90 PHE A N 1
ATOM 685 C CA . PHE A 1 90 ? 7.604 -11.893 1.686 1.00 98.12 90 PHE A CA 1
ATOM 686 C C . PHE A 1 90 ? 7.540 -12.899 2.842 1.00 98.12 90 PHE A C 1
ATOM 688 O O . PHE A 1 90 ? 6.851 -13.910 2.736 1.00 98.12 90 PHE A O 1
ATOM 695 N N . ARG A 1 91 ? 8.199 -12.608 3.970 1.00 98.50 91 ARG A N 1
ATOM 696 C CA . ARG A 1 91 ? 8.092 -13.403 5.200 1.00 98.50 91 ARG A CA 1
ATOM 697 C C . ARG A 1 91 ? 6.639 -13.482 5.678 1.00 98.50 91 ARG A C 1
ATOM 699 O O . ARG A 1 91 ? 6.153 -14.580 5.916 1.00 98.50 91 ARG A O 1
ATOM 706 N N . LEU A 1 92 ? 5.931 -12.353 5.744 1.00 98.50 92 LEU A N 1
ATOM 707 C CA . LEU A 1 92 ? 4.515 -12.316 6.138 1.00 98.50 92 LEU A CA 1
ATOM 708 C C . LEU A 1 92 ? 3.623 -13.150 5.197 1.00 98.50 92 LEU A C 1
ATOM 710 O O . LEU A 1 92 ? 2.650 -13.759 5.641 1.00 98.50 92 LEU A O 1
ATOM 714 N N . MET A 1 93 ? 3.965 -13.222 3.908 1.00 97.56 93 MET A N 1
ATOM 715 C CA . MET A 1 93 ? 3.298 -14.108 2.948 1.00 97.56 93 MET A CA 1
ATOM 716 C C . MET A 1 93 ? 3.602 -15.588 3.219 1.00 97.56 93 MET A C 1
ATOM 718 O O . MET A 1 93 ? 2.685 -16.404 3.223 1.00 97.56 93 MET A O 1
ATOM 722 N N . GLN A 1 94 ? 4.856 -15.943 3.522 1.00 98.06 94 GLN A N 1
ATOM 723 C CA . GLN A 1 94 ? 5.224 -17.320 3.890 1.00 98.06 94 GLN A CA 1
ATOM 724 C C . GLN A 1 94 ? 4.578 -17.780 5.205 1.00 98.06 94 GLN A C 1
ATOM 726 O O . GLN A 1 94 ? 4.277 -18.958 5.371 1.00 98.06 94 GLN A O 1
ATOM 731 N N . GLU A 1 95 ? 4.325 -16.849 6.123 1.00 98.06 95 GLU A N 1
ATOM 732 C CA . GLU A 1 95 ? 3.602 -17.081 7.377 1.00 98.06 95 GLU A CA 1
ATOM 733 C C . GLU A 1 95 ? 2.071 -17.160 7.187 1.00 98.06 95 GLU A C 1
ATOM 735 O O . GLU A 1 95 ? 1.338 -17.255 8.168 1.00 98.06 95 GLU A O 1
ATOM 740 N N . ASN A 1 96 ? 1.564 -17.116 5.947 1.00 98.06 96 ASN A N 1
ATOM 741 C CA . ASN A 1 96 ? 0.133 -17.079 5.605 1.00 98.06 96 ASN A CA 1
ATOM 742 C C . ASN A 1 96 ? -0.633 -15.894 6.223 1.00 98.06 96 ASN A C 1
ATOM 744 O O . ASN A 1 96 ? -1.857 -15.933 6.361 1.00 98.06 96 ASN A O 1
ATOM 748 N N . ARG A 1 97 ? 0.075 -14.818 6.585 1.00 98.50 97 ARG A N 1
ATOM 749 C CA . ARG A 1 97 ? -0.528 -13.565 7.060 1.00 98.50 97 ARG A CA 1
ATOM 750 C C . ARG A 1 97 ? -0.922 -12.659 5.896 1.00 98.50 97 ARG A C 1
ATOM 752 O O . ARG A 1 97 ? -1.872 -11.895 6.001 1.00 98.50 97 ARG A O 1
ATOM 759 N N . ILE A 1 98 ? -0.228 -12.764 4.768 1.00 98.62 98 ILE A N 1
ATOM 760 C CA . ILE A 1 98 ? -0.616 -12.131 3.505 1.00 98.62 98 ILE A CA 1
ATOM 761 C C . ILE A 1 98 ? -1.139 -13.225 2.575 1.00 98.62 98 ILE A C 1
ATOM 763 O O . ILE A 1 98 ? -0.405 -14.158 2.260 1.00 98.62 98 ILE A O 1
ATOM 767 N N . LYS A 1 99 ? -2.400 -13.109 2.145 1.00 98.06 99 LYS A N 1
ATOM 768 C CA . LYS A 1 99 ? -3.054 -14.066 1.233 1.00 98.06 99 LYS A CA 1
ATOM 769 C C . LYS A 1 99 ? -2.582 -13.868 -0.207 1.00 98.06 99 LYS A C 1
ATOM 771 O O . LYS A 1 99 ? -2.238 -14.820 -0.900 1.00 98.06 99 LYS A O 1
ATOM 776 N N . SER A 1 100 ? -2.528 -12.612 -0.633 1.00 97.25 100 SER A N 1
ATOM 777 C CA . SER A 1 100 ? -1.992 -12.180 -1.918 1.00 97.25 100 SER A CA 1
ATOM 778 C C . SER A 1 100 ? -1.407 -10.778 -1.786 1.00 97.25 100 SER A C 1
ATOM 780 O O . SER A 1 100 ? -1.780 -10.024 -0.884 1.00 97.25 100 SER A O 1
ATOM 782 N N . MET A 1 101 ? -0.471 -10.427 -2.667 1.00 96.94 101 MET A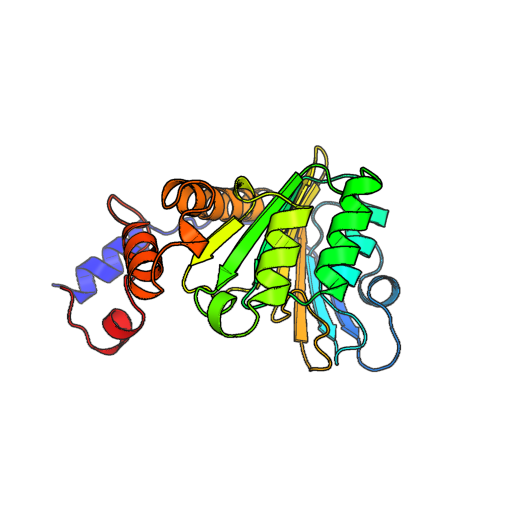 N 1
ATOM 783 C CA . MET A 1 101 ? 0.131 -9.099 -2.682 1.00 96.94 101 MET A CA 1
ATOM 784 C C . MET A 1 101 ? 0.264 -8.593 -4.112 1.00 96.94 101 MET A C 1
ATOM 786 O O . MET A 1 101 ? 0.776 -9.308 -4.965 1.00 96.94 101 MET A O 1
ATOM 790 N N . ARG A 1 102 ? -0.181 -7.362 -4.363 1.00 96.50 102 ARG A N 1
ATOM 791 C CA . ARG A 1 102 ? -0.029 -6.627 -5.623 1.00 96.50 102 ARG A CA 1
ATOM 792 C C . ARG A 1 102 ? 0.831 -5.385 -5.401 1.00 96.50 102 ARG A C 1
ATOM 794 O O . ARG A 1 102 ? 0.697 -4.711 -4.383 1.00 96.50 102 ARG A O 1
ATOM 801 N N . PHE A 1 103 ? 1.678 -5.054 -6.366 1.00 96.12 103 PHE A N 1
ATOM 802 C CA . PHE A 1 103 ? 2.588 -3.915 -6.347 1.00 96.12 103 PHE A CA 1
ATOM 803 C C . PHE A 1 103 ? 2.352 -3.015 -7.558 1.00 96.12 103 PHE A C 1
ATOM 805 O O . PHE A 1 103 ? 2.453 -3.461 -8.700 1.00 96.12 103 PHE A O 1
ATOM 812 N N . ILE A 1 104 ? 2.125 -1.730 -7.309 1.00 94.50 104 ILE A N 1
ATOM 813 C CA . ILE A 1 104 ? 2.222 -0.674 -8.314 1.00 94.50 104 ILE A CA 1
ATOM 814 C C . ILE A 1 104 ? 3.475 0.133 -7.989 1.00 94.50 104 ILE A C 1
ATOM 816 O O . ILE A 1 104 ? 3.597 0.696 -6.900 1.00 94.50 104 ILE A O 1
ATOM 820 N N . ILE A 1 105 ? 4.431 0.155 -8.913 1.00 93.06 105 ILE A N 1
ATOM 821 C CA . ILE A 1 105 ? 5.736 0.784 -8.694 1.00 93.06 105 ILE A CA 1
ATOM 822 C C . ILE A 1 105 ? 6.072 1.790 -9.780 1.00 93.06 105 ILE A C 1
ATOM 824 O O . ILE A 1 105 ? 5.635 1.665 -10.924 1.00 93.06 105 ILE A O 1
ATOM 828 N N . ASP A 1 106 ? 6.897 2.769 -9.421 1.00 92.25 106 ASP A N 1
ATOM 829 C CA . ASP A 1 106 ? 7.303 3.801 -10.362 1.00 92.25 106 ASP A CA 1
ATOM 830 C C . ASP A 1 106 ? 8.209 3.273 -11.485 1.00 92.25 106 ASP A C 1
ATOM 832 O O . ASP A 1 106 ? 9.136 2.491 -11.248 1.00 92.25 106 ASP A O 1
ATOM 836 N N . SER A 1 107 ? 8.010 3.775 -12.705 1.00 87.69 107 SER A N 1
ATOM 837 C CA . SER A 1 107 ? 8.811 3.410 -13.880 1.00 87.69 107 SER A CA 1
ATOM 838 C C . SER A 1 107 ? 10.305 3.724 -13.740 1.00 87.69 107 SER A C 1
ATOM 840 O O . SER A 1 107 ? 11.136 3.038 -14.341 1.00 87.69 107 SER A O 1
ATOM 842 N N . SER A 1 108 ? 10.694 4.685 -12.894 1.00 87.88 108 SER A N 1
ATOM 843 C CA . SER A 1 108 ? 12.109 4.950 -12.596 1.00 87.88 108 SER A CA 1
ATOM 844 C C . SER A 1 108 ? 12.754 3.933 -11.647 1.00 87.88 108 SER A C 1
ATOM 846 O O . SER A 1 108 ? 13.984 3.891 -11.561 1.00 87.88 108 SER A O 1
ATOM 848 N N . PHE A 1 109 ? 11.978 3.120 -10.918 1.00 89.75 109 PHE A N 1
ATOM 849 C CA . PHE A 1 109 ? 12.511 2.229 -9.883 1.00 89.75 109 PHE A CA 1
ATOM 850 C C . PHE A 1 109 ? 13.501 1.210 -10.456 1.00 89.75 109 PHE A C 1
ATOM 852 O O . PHE A 1 109 ? 14.586 1.046 -9.898 1.00 89.75 109 PHE A O 1
ATOM 859 N N . LYS A 1 110 ? 13.202 0.634 -11.631 1.00 85.50 110 LYS A N 1
ATOM 860 C CA . LYS A 1 110 ? 14.108 -0.283 -12.345 1.00 85.50 110 LYS A CA 1
ATOM 861 C C . LYS A 1 110 ? 15.467 0.346 -12.637 1.00 85.50 110 LYS A C 1
ATOM 863 O O . LYS A 1 110 ? 16.488 -0.298 -12.429 1.00 85.50 110 LYS A O 1
ATOM 868 N N . GLY A 1 111 ? 15.485 1.593 -13.105 1.00 86.62 111 GLY A N 1
ATOM 869 C CA . GLY A 1 111 ? 16.730 2.292 -13.426 1.00 86.62 111 GLY A CA 1
ATOM 870 C C . GLY A 1 111 ? 17.543 2.652 -12.182 1.00 86.62 111 GLY A C 1
ATOM 871 O O . GLY A 1 111 ? 18.767 2.584 -12.206 1.00 86.62 111 GLY A O 1
ATOM 872 N N . ARG A 1 112 ? 16.870 3.012 -11.082 1.00 91.50 112 ARG A N 1
ATOM 873 C CA . ARG A 1 112 ? 17.526 3.437 -9.835 1.00 91.50 112 ARG A CA 1
ATOM 874 C C . ARG A 1 112 ? 18.002 2.276 -8.960 1.00 91.50 112 ARG A C 1
ATOM 876 O O . ARG A 1 112 ? 18.986 2.448 -8.243 1.00 91.50 112 ARG A O 1
ATOM 883 N N . LYS A 1 113 ? 17.256 1.166 -8.939 1.00 91.56 113 LYS A N 1
ATOM 884 C CA . LYS A 1 113 ? 17.429 0.014 -8.032 1.00 91.56 113 LYS A CA 1
ATOM 885 C C . LYS A 1 113 ? 17.125 -1.319 -8.742 1.00 91.56 113 LYS A C 1
ATOM 887 O O . LYS A 1 113 ? 16.185 -2.025 -8.353 1.00 91.56 113 LYS A O 1
ATOM 892 N N . PRO A 1 114 ? 17.877 -1.676 -9.800 1.00 90.75 114 PRO A N 1
ATOM 893 C CA . PRO A 1 114 ? 17.639 -2.903 -10.565 1.00 90.75 114 PRO A CA 1
ATOM 894 C C . PRO A 1 114 ? 17.718 -4.176 -9.705 1.00 90.75 114 PRO A C 1
ATOM 896 O O . PRO A 1 114 ? 16.962 -5.123 -9.926 1.00 90.75 114 PRO A O 1
ATOM 899 N N . GLU A 1 115 ? 18.582 -4.192 -8.692 1.00 94.00 115 GLU A N 1
ATOM 900 C CA . GLU A 1 115 ? 18.764 -5.298 -7.754 1.00 94.00 115 GLU A CA 1
ATOM 901 C C . GLU A 1 115 ? 17.520 -5.547 -6.888 1.00 94.00 115 GLU A C 1
ATOM 903 O O . GLU A 1 115 ? 17.108 -6.695 -6.718 1.00 94.00 115 GLU A O 1
ATOM 908 N N . PHE A 1 116 ? 16.855 -4.487 -6.419 1.00 93.69 116 PHE A N 1
ATOM 909 C CA . PHE A 1 116 ? 15.630 -4.613 -5.621 1.00 93.69 116 PHE A CA 1
ATOM 910 C C . PHE A 1 116 ? 14.433 -5.000 -6.489 1.00 93.69 116 PHE A C 1
ATOM 912 O O . PHE A 1 116 ? 13.580 -5.766 -6.049 1.00 93.69 116 PHE A O 1
ATOM 919 N N . CYS A 1 117 ? 14.390 -4.543 -7.744 1.00 89.19 117 CYS A N 1
ATOM 920 C CA . CYS A 1 117 ? 13.389 -5.003 -8.709 1.00 89.19 117 CYS A CA 1
ATOM 921 C C . CYS A 1 117 ? 13.506 -6.507 -8.960 1.00 89.19 117 CYS A C 1
ATOM 923 O O . CYS A 1 117 ? 12.501 -7.217 -8.961 1.00 89.19 117 CYS A O 1
ATOM 925 N N . LYS A 1 118 ? 14.738 -6.999 -9.144 1.00 90.81 118 LYS A N 1
ATOM 926 C CA . LYS A 1 118 ? 15.007 -8.427 -9.330 1.00 90.81 118 LYS A CA 1
ATOM 927 C C . LYS A 1 118 ? 14.567 -9.237 -8.112 1.00 90.81 118 LYS A C 1
ATOM 929 O O . LYS A 1 118 ? 13.926 -10.267 -8.285 1.00 90.81 118 LYS A O 1
ATOM 934 N N . GLU A 1 119 ? 14.868 -8.770 -6.903 1.00 94.12 119 GLU A N 1
ATOM 935 C CA . GLU A 1 119 ? 14.440 -9.443 -5.672 1.00 94.12 119 GLU A CA 1
ATOM 936 C C . GLU A 1 119 ? 12.909 -9.495 -5.546 1.00 94.12 119 GLU A C 1
ATOM 938 O O . GLU A 1 119 ? 12.357 -10.541 -5.205 1.00 94.12 119 GLU A O 1
ATOM 943 N N . LEU A 1 120 ? 12.219 -8.396 -5.868 1.00 91.81 120 LEU A N 1
ATOM 944 C CA . LEU A 1 120 ? 10.757 -8.322 -5.83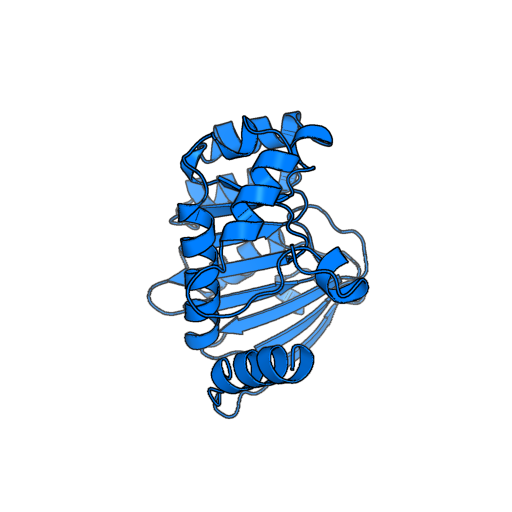0 1.00 91.81 120 LEU A CA 1
ATOM 945 C C . LEU A 1 120 ? 10.129 -9.324 -6.814 1.00 91.81 120 LEU A C 1
ATOM 947 O O . LEU A 1 120 ? 9.268 -10.111 -6.423 1.00 91.81 120 LEU A O 1
ATOM 951 N N . LEU A 1 121 ? 10.641 -9.376 -8.049 1.00 91.06 121 LEU A N 1
ATOM 952 C CA . LEU A 1 121 ? 10.235 -10.349 -9.070 1.00 91.06 121 LEU A CA 1
ATOM 953 C C . LEU A 1 121 ? 10.475 -11.800 -8.637 1.00 91.06 121 LEU A C 1
ATOM 955 O O . LEU A 1 121 ? 9.620 -12.654 -8.850 1.00 91.06 121 LEU A O 1
ATOM 959 N N . GLN A 1 122 ? 11.629 -12.087 -8.033 1.00 93.38 122 GLN A N 1
ATOM 960 C CA . GLN A 1 122 ? 11.979 -13.436 -7.580 1.00 93.38 122 GLN A CA 1
ATOM 961 C C . GLN A 1 122 ? 11.086 -13.931 -6.441 1.00 93.38 122 GLN A C 1
ATOM 963 O O . GLN A 1 122 ? 10.826 -15.126 -6.352 1.00 93.38 122 GLN A O 1
ATOM 968 N N . LYS A 1 123 ? 10.648 -13.030 -5.558 1.00 94.62 123 LYS A N 1
ATOM 969 C CA . LYS A 1 123 ? 9.859 -13.382 -4.373 1.00 94.62 123 LYS A CA 1
ATOM 970 C C . LYS A 1 123 ? 8.375 -13.506 -4.674 1.00 94.62 123 LYS A C 1
ATOM 972 O O . LYS A 1 123 ? 7.758 -14.483 -4.274 1.00 94.62 123 LYS A O 1
ATOM 977 N N . PHE A 1 124 ? 7.810 -12.536 -5.381 1.00 93.56 124 PHE A N 1
ATOM 978 C CA . PHE A 1 124 ? 6.362 -12.450 -5.562 1.00 93.56 124 PHE A CA 1
ATOM 979 C C . PHE A 1 124 ? 5.894 -12.852 -6.970 1.00 93.56 124 PHE A C 1
ATOM 981 O O . PHE A 1 124 ? 4.695 -12.930 -7.229 1.00 93.56 124 PHE A O 1
ATOM 988 N N . GLY A 1 125 ? 6.826 -13.123 -7.890 1.00 91.19 125 GLY A N 1
ATOM 989 C CA . GLY A 1 125 ? 6.521 -13.379 -9.295 1.00 91.19 125 GLY A CA 1
ATOM 990 C C . GLY A 1 125 ? 6.192 -12.094 -10.056 1.00 91.19 125 GLY A C 1
ATOM 991 O O . GLY A 1 125 ? 5.960 -11.036 -9.481 1.00 91.19 125 GLY A O 1
ATOM 992 N N . ALA A 1 126 ? 6.183 -12.152 -11.382 1.00 87.44 126 ALA A N 1
ATOM 993 C CA . ALA A 1 126 ? 6.012 -10.941 -12.184 1.00 87.44 126 ALA A CA 1
ATOM 994 C C . ALA A 1 126 ? 4.568 -10.500 -12.388 1.00 87.44 126 ALA A C 1
ATOM 996 O O . ALA A 1 126 ? 4.335 -9.347 -12.746 1.00 87.44 126 ALA A O 1
ATOM 997 N N . ASP A 1 127 ? 3.599 -11.390 -12.176 1.00 89.12 127 ASP A N 1
ATOM 998 C CA . ASP A 1 127 ? 2.195 -11.015 -12.323 1.00 89.12 127 ASP A CA 1
ATOM 999 C C . ASP A 1 127 ? 1.699 -10.137 -11.168 1.00 89.12 127 ASP A C 1
ATOM 1001 O O . ASP A 1 127 ? 0.765 -9.355 -11.338 1.00 89.12 127 ASP A O 1
ATOM 1005 N N . CYS A 1 128 ? 2.382 -10.164 -10.021 1.00 91.12 128 CYS A N 1
ATOM 1006 C CA . CYS A 1 128 ? 2.027 -9.321 -8.889 1.00 91.12 128 CYS A CA 1
ATOM 1007 C C . CYS A 1 128 ? 2.422 -7.845 -9.061 1.00 91.12 128 CYS A C 1
ATOM 1009 O O . CYS A 1 128 ? 2.145 -7.053 -8.168 1.00 91.12 128 CYS A O 1
ATOM 1011 N N . ILE A 1 129 ? 3.061 -7.452 -10.171 1.00 91.56 129 ILE A N 1
ATOM 1012 C CA . ILE A 1 129 ? 3.670 -6.125 -10.315 1.00 91.56 129 ILE A CA 1
ATOM 1013 C C . ILE A 1 129 ? 3.159 -5.416 -11.563 1.00 91.56 129 ILE A C 1
ATOM 1015 O O . ILE A 1 129 ? 3.131 -5.992 -12.652 1.00 91.56 129 ILE A O 1
ATOM 1019 N N . ARG A 1 130 ? 2.824 -4.136 -11.425 1.00 90.81 130 ARG A N 1
ATOM 1020 C CA . ARG A 1 130 ? 2.558 -3.210 -12.529 1.00 90.81 130 ARG A CA 1
ATOM 1021 C C . ARG A 1 130 ? 3.431 -1.970 -12.371 1.00 90.81 130 ARG A C 1
ATOM 1023 O O . ARG A 1 130 ? 3.656 -1.494 -11.259 1.00 90.81 130 ARG A O 1
ATOM 1030 N N . VAL A 1 131 ? 3.964 -1.472 -13.483 1.00 88.25 131 VAL A N 1
ATOM 1031 C CA . VAL A 1 131 ? 4.956 -0.390 -13.489 1.00 88.25 131 VAL A CA 1
ATOM 1032 C C . VAL A 1 131 ? 4.361 0.831 -14.168 1.00 88.25 131 VAL A C 1
ATOM 1034 O O . VAL A 1 131 ? 4.034 0.782 -15.343 1.00 88.25 131 VAL A O 1
ATOM 1037 N N . SER A 1 132 ? 4.235 1.950 -13.473 1.00 83.06 132 SER A N 1
ATOM 1038 C CA . SER A 1 132 ? 3.637 3.167 -14.034 1.00 83.06 132 SER A CA 1
ATOM 1039 C C . SER A 1 132 ? 4.321 4.412 -13.475 1.00 83.06 132 SER A C 1
ATOM 1041 O O . SER A 1 132 ? 5.058 4.300 -12.507 1.00 83.06 132 SER A O 1
ATOM 1043 N N . SER A 1 133 ? 4.114 5.602 -14.043 1.00 83.50 133 SER A N 1
ATOM 1044 C CA . SER A 1 133 ? 4.542 6.844 -13.390 1.00 83.50 133 SER A CA 1
ATOM 1045 C C . SER A 1 133 ? 3.627 7.150 -12.202 1.00 83.50 133 SER A C 1
ATOM 1047 O O . SER A 1 133 ? 2.636 7.872 -12.316 1.00 83.50 133 SER A O 1
ATOM 1049 N N . VAL A 1 134 ? 3.949 6.568 -11.046 1.00 83.50 134 VAL A N 1
ATOM 1050 C CA . VAL A 1 134 ? 3.176 6.730 -9.813 1.00 83.50 134 VAL A CA 1
ATOM 1051 C C . VAL A 1 134 ? 3.990 7.428 -8.738 1.00 83.50 134 VAL A C 1
ATOM 1053 O O . VAL A 1 134 ? 5.115 7.056 -8.406 1.00 83.50 134 VAL A O 1
ATOM 1056 N N . HIS A 1 135 ? 3.373 8.440 -8.136 1.00 90.81 135 HIS A N 1
ATOM 1057 C CA . HIS A 1 135 ? 3.869 9.054 -6.907 1.00 90.81 135 HIS A CA 1
ATOM 1058 C C . HIS A 1 135 ? 2.878 8.920 -5.742 1.00 90.81 135 HIS A C 1
ATOM 1060 O O . HIS A 1 135 ? 3.218 9.256 -4.605 1.00 90.81 135 HIS A O 1
ATOM 1066 N N . ALA A 1 136 ? 1.678 8.397 -6.008 1.00 91.94 136 ALA A N 1
ATOM 1067 C CA . ALA A 1 136 ? 0.706 8.050 -4.984 1.00 91.94 136 ALA A CA 1
ATOM 1068 C C . ALA A 1 136 ? 1.218 6.864 -4.162 1.00 91.94 136 ALA A C 1
ATOM 1070 O O . ALA A 1 136 ? 1.675 5.860 -4.718 1.00 91.94 136 ALA A O 1
ATOM 1071 N N . LYS A 1 137 ? 1.146 6.996 -2.839 1.00 97.38 137 LYS A N 1
ATOM 1072 C CA . LYS A 1 137 ? 1.591 5.970 -1.902 1.00 97.38 137 LYS A CA 1
ATOM 1073 C C . LYS A 1 137 ? 0.415 5.574 -1.036 1.00 97.38 137 LYS A C 1
ATOM 1075 O O . LYS A 1 137 ? -0.185 6.399 -0.345 1.00 97.38 137 LYS A O 1
ATOM 1080 N N . PHE A 1 138 ? 0.047 4.314 -1.150 1.00 98.38 138 PHE A N 1
ATOM 1081 C CA . PHE A 1 138 ? -1.063 3.755 -0.409 1.00 98.38 138 PHE A CA 1
ATOM 1082 C C . PHE A 1 138 ? -0.880 2.255 -0.261 1.00 98.38 138 PHE A C 1
ATOM 1084 O O . PHE A 1 138 ? -0.141 1.622 -1.019 1.00 98.38 138 PHE A O 1
ATOM 1091 N N . MET A 1 139 ? -1.597 1.693 0.697 1.00 98.75 139 MET A N 1
ATOM 1092 C CA . MET A 1 139 ? -1.739 0.263 0.866 1.00 98.75 139 MET A CA 1
ATOM 1093 C C . MET A 1 139 ? -3.201 -0.063 1.136 1.00 98.75 139 MET A C 1
ATOM 1095 O O . MET A 1 139 ? -3.846 0.608 1.931 1.00 98.75 139 MET A O 1
ATOM 1099 N N . THR A 1 140 ? -3.735 -1.081 0.479 1.00 98.75 140 THR A N 1
ATOM 1100 C CA . THR A 1 140 ? -5.058 -1.625 0.784 1.00 98.75 140 THR A CA 1
ATOM 1101 C C . THR A 1 140 ? -4.885 -2.978 1.450 1.00 98.75 140 THR A C 1
ATOM 1103 O O . THR A 1 140 ? -4.019 -3.752 1.042 1.00 98.75 140 THR A O 1
ATOM 1106 N N . MET A 1 141 ? -5.709 -3.276 2.451 1.00 98.75 141 MET A N 1
ATOM 1107 C CA . MET A 1 141 ? -5.777 -4.585 3.094 1.00 98.75 141 MET A CA 1
ATOM 1108 C C . MET A 1 141 ? -7.235 -5.016 3.166 1.00 98.75 141 MET A C 1
ATOM 1110 O O . MET A 1 141 ? -8.049 -4.352 3.811 1.00 98.75 141 MET A O 1
ATOM 1114 N N . LYS A 1 142 ? -7.568 -6.112 2.488 1.00 98.62 142 LYS A N 1
ATOM 1115 C CA . LYS A 1 142 ? -8.940 -6.611 2.404 1.00 98.62 142 LYS A CA 1
ATOM 1116 C 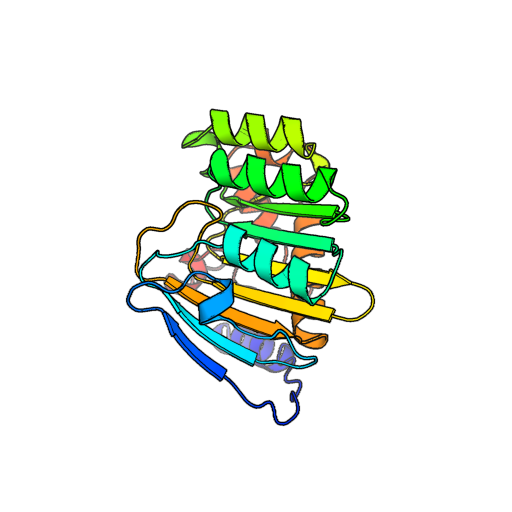C . LYS A 1 142 ? -9.034 -8.037 2.921 1.00 98.62 142 LYS A C 1
ATOM 1118 O O . LYS A 1 142 ? -8.230 -8.894 2.559 1.00 98.62 142 LYS A O 1
ATOM 1123 N N . ASN A 1 143 ? -10.038 -8.297 3.746 1.00 98.31 143 ASN A N 1
ATOM 1124 C CA . ASN A 1 143 ? -10.465 -9.643 4.107 1.00 98.31 143 ASN A CA 1
ATOM 1125 C C . ASN A 1 143 ? -11.986 -9.667 4.328 1.00 98.31 143 ASN A C 1
ATOM 1127 O O . ASN A 1 143 ? -12.676 -8.698 4.017 1.00 98.31 143 ASN A O 1
ATOM 1131 N N . ASP A 1 144 ? -12.515 -10.768 4.861 1.00 97.06 144 ASP A N 1
ATOM 1132 C CA . ASP A 1 144 ? -13.962 -10.955 5.033 1.00 97.06 144 ASP A CA 1
ATOM 1133 C C . ASP A 1 144 ? -14.591 -9.966 6.032 1.00 97.06 144 ASP A C 1
ATOM 1135 O O . ASP A 1 144 ? -15.811 -9.823 6.081 1.00 97.06 144 ASP A O 1
ATOM 1139 N N . ARG A 1 145 ? -13.770 -9.297 6.851 1.00 97.12 145 ARG A N 1
ATOM 1140 C CA . ARG A 1 145 ? -14.205 -8.432 7.953 1.00 97.12 145 ARG A CA 1
ATOM 1141 C C . ARG A 1 145 ? -13.789 -6.972 7.806 1.00 97.12 145 ARG A C 1
ATOM 1143 O O . ARG A 1 145 ? -14.502 -6.117 8.315 1.00 97.12 145 ARG A O 1
ATOM 1150 N N . TYR A 1 146 ? -12.660 -6.698 7.157 1.00 98.38 146 TYR A N 1
ATOM 1151 C CA . TYR A 1 146 ? -12.053 -5.370 7.094 1.00 98.38 146 TYR A CA 1
ATOM 1152 C C . TYR A 1 146 ? -11.732 -4.949 5.661 1.00 98.38 146 TYR A C 1
ATOM 1154 O O . TYR A 1 146 ? -11.316 -5.754 4.823 1.00 98.38 146 TYR A O 1
ATOM 1162 N N . ASN A 1 147 ? -11.883 -3.650 5.418 1.00 98.31 147 ASN A N 1
ATOM 1163 C CA . ASN A 1 147 ? -11.572 -2.951 4.180 1.00 98.31 147 ASN A CA 1
ATOM 1164 C C . ASN A 1 147 ? -10.639 -1.773 4.496 1.00 98.31 147 ASN A C 1
ATOM 1166 O O . ASN A 1 147 ? -11.013 -0.609 4.351 1.00 98.31 147 ASN A O 1
ATOM 1170 N N . LEU A 1 148 ? -9.415 -2.076 4.943 1.00 98.62 148 LEU A N 1
ATOM 1171 C CA . LEU A 1 148 ? -8.469 -1.037 5.335 1.00 98.62 148 LEU A CA 1
ATOM 1172 C C . LEU A 1 148 ? -7.834 -0.377 4.116 1.00 98.62 148 LEU A C 1
ATOM 1174 O O . LEU A 1 148 ? -7.238 -1.042 3.265 1.00 98.62 148 LEU A O 1
ATOM 1178 N N . VAL A 1 149 ? -7.878 0.947 4.087 1.00 98.62 149 VAL A N 1
ATOM 1179 C CA . VAL A 1 149 ? -7.145 1.781 3.141 1.00 98.62 149 VAL A CA 1
ATOM 1180 C C . VAL A 1 149 ? -6.180 2.657 3.922 1.00 98.62 149 VAL A C 1
ATOM 1182 O O . VAL A 1 149 ? -6.577 3.494 4.730 1.00 98.62 149 VAL A O 1
ATOM 1185 N N . ILE A 1 150 ? -4.895 2.458 3.655 1.00 98.69 150 ILE A N 1
ATOM 1186 C CA . ILE A 1 150 ? -3.792 3.205 4.237 1.00 98.69 150 ILE A CA 1
ATOM 1187 C C . ILE A 1 150 ? -3.310 4.215 3.199 1.00 98.69 150 ILE A C 1
ATOM 1189 O O . ILE A 1 150 ? -2.772 3.829 2.162 1.00 98.69 150 ILE A O 1
ATOM 1193 N N . ARG A 1 151 ? -3.470 5.510 3.465 1.00 98.25 151 ARG A N 1
ATOM 1194 C CA . ARG A 1 151 ? -2.939 6.600 2.628 1.00 98.25 151 ARG A CA 1
ATOM 1195 C C . ARG A 1 151 ? -1.747 7.218 3.334 1.00 98.25 151 ARG A C 1
ATOM 1197 O O . ARG A 1 151 ? -1.823 7.543 4.514 1.00 98.25 151 ARG A O 1
ATOM 1204 N N . THR A 1 152 ? -0.623 7.364 2.644 1.00 98.06 152 THR A N 1
ATOM 1205 C CA . THR A 1 152 ? 0.625 7.759 3.306 1.00 98.06 152 THR A CA 1
ATOM 1206 C C . THR A 1 152 ? 1.547 8.528 2.372 1.00 98.06 152 THR A C 1
ATOM 1208 O O . THR A 1 152 ? 1.373 8.526 1.157 1.00 98.06 152 THR A O 1
ATOM 1211 N N . SER A 1 153 ? 2.539 9.205 2.938 1.00 97.38 153 SER A N 1
ATOM 1212 C CA . SER A 1 153 ? 3.692 9.725 2.204 1.00 97.38 153 SER A CA 1
ATOM 1213 C C . SER A 1 153 ? 4.869 8.732 2.164 1.00 97.38 153 SER A C 1
ATOM 1215 O O . SER A 1 153 ? 5.781 8.904 1.350 1.00 97.38 153 SER A O 1
ATOM 1217 N N . MET A 1 154 ? 4.815 7.655 2.959 1.00 97.12 154 MET A N 1
ATOM 1218 C CA . MET A 1 154 ? 5.867 6.644 3.077 1.00 97.12 154 MET A CA 1
ATOM 1219 C C . MET A 1 154 ? 5.986 5.784 1.823 1.00 97.12 154 MET A C 1
ATOM 1221 O O . MET A 1 154 ? 5.000 5.274 1.292 1.00 97.12 154 MET A O 1
ATOM 1225 N N . ASN A 1 155 ? 7.217 5.545 1.385 1.00 97.12 155 ASN A N 1
ATOM 1226 C CA . ASN A 1 155 ? 7.499 4.437 0.477 1.00 97.12 155 ASN A CA 1
ATOM 1227 C C . ASN A 1 155 ? 7.594 3.113 1.253 1.00 97.12 155 ASN A C 1
ATOM 1229 O O . ASN A 1 155 ? 7.761 3.120 2.471 1.00 97.12 155 ASN A O 1
ATOM 1233 N N . LEU A 1 156 ? 7.595 1.980 0.544 1.00 96.44 156 LEU A N 1
ATOM 1234 C CA . LEU A 1 156 ? 7.914 0.658 1.106 1.00 96.44 156 LEU A CA 1
ATOM 1235 C C . LEU A 1 156 ? 9.430 0.495 1.356 1.00 96.44 156 LEU A C 1
ATOM 1237 O O . LEU A 1 156 ? 10.114 -0.333 0.749 1.00 96.44 156 LEU A O 1
ATOM 1241 N N . ASN A 1 157 ? 9.987 1.394 2.156 1.00 93.69 157 ASN A N 1
ATOM 1242 C CA . ASN A 1 157 ? 11.358 1.361 2.640 1.00 93.69 157 ASN A CA 1
ATOM 1243 C C . ASN A 1 157 ? 11.444 2.046 4.011 1.00 93.69 157 ASN A C 1
ATOM 1245 O O . ASN A 1 157 ? 10.481 2.642 4.494 1.00 93.69 157 ASN A O 1
ATOM 1249 N N . ASN A 1 158 ? 12.634 2.030 4.612 1.00 90.50 158 ASN A N 1
ATOM 1250 C CA . ASN A 1 158 ? 12.902 2.871 5.768 1.00 90.50 158 ASN A CA 1
ATOM 1251 C C . ASN A 1 158 ? 12.822 4.361 5.373 1.00 90.50 158 ASN A C 1
ATOM 1253 O O . ASN A 1 158 ? 13.648 4.847 4.591 1.00 90.50 158 ASN A O 1
ATOM 1257 N N . ASN A 1 159 ? 11.852 5.084 5.941 1.00 87.56 159 ASN A N 1
ATOM 1258 C CA . ASN A 1 159 ? 11.659 6.519 5.744 1.00 87.56 159 ASN A CA 1
ATOM 1259 C C . ASN A 1 159 ? 12.009 7.259 7.053 1.00 87.56 159 ASN A C 1
ATOM 1261 O O . ASN A 1 159 ? 11.098 7.585 7.812 1.00 87.56 159 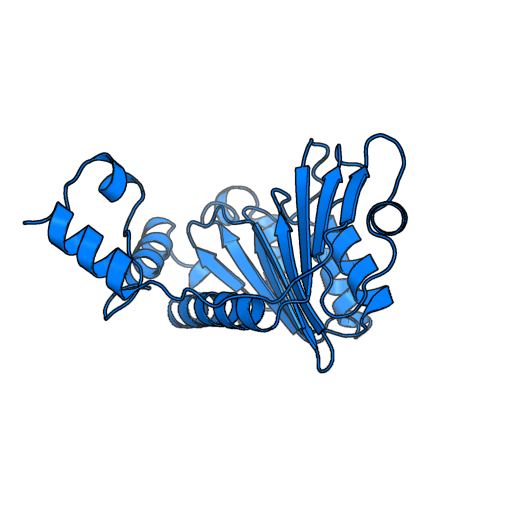ASN A O 1
ATOM 1265 N N . PRO A 1 160 ? 13.293 7.561 7.345 1.00 88.81 160 PRO A N 1
ATOM 1266 C CA . PRO A 1 160 ? 13.695 8.323 8.534 1.00 88.81 160 PRO A CA 1
ATOM 1267 C C . PRO A 1 160 ? 13.374 9.820 8.357 1.00 88.81 160 PRO A C 1
ATOM 1269 O O . PRO A 1 160 ? 14.260 10.677 8.346 1.00 88.81 160 PRO A O 1
ATOM 1272 N N . ARG A 1 161 ? 12.105 10.130 8.086 1.00 90.00 161 ARG A N 1
ATOM 1273 C CA . ARG A 1 161 ? 11.583 11.444 7.707 1.00 90.00 161 ARG A CA 1
ATOM 1274 C C . ARG A 1 161 ? 10.266 11.714 8.417 1.00 90.00 161 ARG A C 1
ATOM 1276 O O . ARG A 1 161 ? 9.656 10.822 8.997 1.00 90.00 161 ARG A O 1
ATOM 1283 N N . PHE A 1 162 ? 9.838 12.971 8.365 1.00 93.88 162 PHE A N 1
ATOM 1284 C CA . PHE A 1 162 ? 8.502 13.341 8.798 1.00 93.88 162 PHE A CA 1
ATOM 1285 C C . PHE A 1 162 ? 7.485 12.885 7.752 1.00 93.88 162 PHE A C 1
ATOM 1287 O O . PHE A 1 162 ? 7.454 13.422 6.648 1.00 93.88 162 PHE A O 1
ATOM 1294 N N . GLU A 1 163 ? 6.700 11.873 8.096 1.00 96.19 163 GLU A N 1
ATOM 1295 C CA . GLU A 1 163 ? 5.786 11.186 7.190 1.00 96.19 163 GLU A CA 1
ATOM 1296 C C . GLU A 1 163 ? 4.383 11.168 7.797 1.00 96.19 163 GLU A C 1
ATOM 1298 O O . GLU A 1 163 ? 4.222 10.999 9.009 1.00 96.19 163 GLU A O 1
ATOM 1303 N N . ASN A 1 164 ? 3.362 11.318 6.956 1.00 97.00 164 ASN A N 1
ATOM 1304 C CA . ASN A 1 164 ? 1.973 11.162 7.362 1.00 97.00 164 ASN A CA 1
ATOM 1305 C C . ASN A 1 164 ? 1.454 9.766 7.009 1.00 97.00 164 ASN A C 1
ATOM 1307 O O . ASN A 1 164 ? 1.860 9.153 6.017 1.00 97.00 164 ASN A O 1
ATOM 1311 N N . PHE A 1 165 ? 0.494 9.292 7.790 1.00 97.81 165 PHE A N 1
ATOM 1312 C CA . PHE A 1 165 ? -0.291 8.105 7.490 1.00 97.81 165 PHE A CA 1
ATOM 1313 C C . PHE A 1 165 ? -1.743 8.319 7.916 1.00 97.81 165 PHE A C 1
ATOM 1315 O O . PHE A 1 165 ? -2.039 9.035 8.870 1.00 97.81 165 PHE A O 1
ATOM 1322 N N . GLU A 1 166 ? -2.647 7.694 7.185 1.00 98.12 166 GLU A N 1
ATOM 1323 C CA . GLU A 1 166 ? -4.070 7.633 7.470 1.00 98.12 166 GLU A CA 1
ATOM 1324 C C . GLU A 1 166 ? -4.504 6.185 7.280 1.00 98.12 166 GLU A C 1
ATOM 1326 O O . GLU A 1 166 ? -4.161 5.604 6.255 1.00 98.12 166 GLU A O 1
ATOM 1331 N N . ILE A 1 167 ? -5.205 5.604 8.249 1.00 98.56 167 ILE A N 1
ATOM 1332 C CA . ILE A 1 167 ? -5.751 4.246 8.207 1.00 98.56 167 ILE A CA 1
ATOM 1333 C C . ILE A 1 167 ? -7.261 4.376 8.351 1.00 98.56 167 ILE A C 1
ATOM 1335 O O . ILE A 1 167 ? -7.744 4.846 9.382 1.00 98.56 167 ILE A O 1
ATOM 1339 N N . SER A 1 168 ? -7.988 3.954 7.324 1.00 98.00 168 SER A N 1
ATOM 1340 C CA . SER A 1 168 ? -9.446 4.017 7.284 1.00 98.00 168 SER A CA 1
ATOM 1341 C C . SER A 1 168 ? -9.999 2.617 7.025 1.00 98.00 168 SER A C 1
ATOM 1343 O O . SER A 1 168 ? -9.612 2.006 6.032 1.00 98.00 168 SER A O 1
ATOM 1345 N N . ASP A 1 169 ? -10.904 2.111 7.863 1.00 97.88 169 ASP A N 1
ATOM 1346 C CA . ASP A 1 169 ? -11.734 0.952 7.503 1.00 97.88 169 ASP A CA 1
ATOM 1347 C C . ASP A 1 169 ? -12.983 1.453 6.770 1.00 97.88 169 ASP A C 1
ATOM 1349 O O . ASP A 1 169 ? -13.917 1.985 7.378 1.00 97.88 169 ASP A O 1
ATOM 1353 N N . ASP A 1 170 ? -12.948 1.374 5.442 1.00 95.19 170 ASP A N 1
ATOM 1354 C CA . ASP A 1 170 ? -13.909 2.035 4.564 1.00 95.19 170 ASP A CA 1
ATOM 1355 C C . ASP A 1 170 ? -14.158 1.190 3.302 1.00 95.19 170 ASP A C 1
ATOM 1357 O O . ASP A 1 170 ? -13.367 1.228 2.351 1.00 95.19 170 ASP A O 1
ATOM 1361 N N . PRO A 1 171 ? -15.260 0.417 3.266 1.00 92.06 171 PRO A N 1
ATOM 1362 C CA . PRO A 1 171 ? -15.622 -0.399 2.111 1.00 92.06 171 PRO A CA 1
ATOM 1363 C C . PRO A 1 171 ? -15.794 0.390 0.808 1.00 92.06 171 PRO A C 1
ATOM 1365 O O . PRO A 1 171 ? -15.505 -0.140 -0.265 1.00 92.06 171 PRO A O 1
ATOM 1368 N N . GLU A 1 172 ? -16.253 1.643 0.871 1.00 88.69 172 GLU A N 1
ATOM 1369 C CA . GLU A 1 172 ? -16.484 2.449 -0.332 1.00 88.69 172 GLU A CA 1
ATOM 1370 C C . GLU A 1 172 ? -15.164 2.949 -0.907 1.00 88.69 172 GLU A C 1
ATOM 1372 O O . GLU A 1 172 ? -14.911 2.793 -2.106 1.00 88.69 172 GLU A O 1
ATOM 1377 N N . LEU A 1 173 ? -14.287 3.471 -0.045 1.00 90.25 173 LEU A N 1
ATOM 1378 C CA . LEU A 1 173 ? -12.941 3.863 -0.448 1.00 90.25 173 LEU A CA 1
ATOM 1379 C C . LEU A 1 173 ? -12.148 2.652 -0.951 1.00 90.25 173 LEU A C 1
ATOM 1381 O O . LEU A 1 173 ? -11.482 2.745 -1.978 1.00 90.25 173 LEU A O 1
ATOM 1385 N N . MET A 1 174 ? -12.254 1.498 -0.288 1.00 94.38 174 MET A N 1
ATOM 1386 C CA . MET A 1 174 ? -11.638 0.251 -0.748 1.00 94.38 174 MET A CA 1
ATOM 1387 C C . MET A 1 174 ? -12.122 -0.142 -2.145 1.00 94.38 174 MET A C 1
ATOM 1389 O O . MET A 1 174 ? -11.304 -0.503 -2.992 1.00 94.38 174 MET A O 1
ATOM 1393 N N . SER A 1 175 ? -13.432 -0.069 -2.400 1.00 87.06 175 SER A N 1
ATOM 1394 C CA . SER A 1 175 ? -14.003 -0.383 -3.713 1.00 87.06 175 SER A CA 1
ATOM 1395 C C . SER A 1 175 ? -13.422 0.521 -4.797 1.00 87.06 175 SER A C 1
ATOM 1397 O O . SER A 1 175 ? -12.958 0.022 -5.817 1.00 87.06 175 SER A O 1
ATOM 1399 N N . PHE A 1 176 ? -13.381 1.832 -4.547 1.00 85.88 176 PHE A N 1
ATOM 1400 C CA . PHE A 1 176 ? -12.802 2.803 -5.474 1.00 85.88 176 PHE A CA 1
ATOM 1401 C C . PHE A 1 176 ? -11.315 2.531 -5.742 1.00 85.88 176 PHE A C 1
ATOM 1403 O O . PHE A 1 176 ? -10.878 2.480 -6.890 1.00 85.88 176 PHE A O 1
ATOM 1410 N N . MET A 1 177 ? -10.527 2.304 -4.689 1.00 89.44 177 MET A N 1
ATOM 1411 C CA . MET A 1 177 ? -9.099 2.009 -4.830 1.00 89.44 177 MET A CA 1
ATOM 1412 C C . MET A 1 177 ? -8.870 0.704 -5.603 1.00 89.44 177 MET A C 1
ATOM 1414 O O . MET A 1 177 ? -7.970 0.641 -6.436 1.00 89.44 177 MET A O 1
ATOM 1418 N N . THR A 1 178 ? -9.696 -0.318 -5.361 1.00 88.00 178 THR A N 1
ATOM 1419 C CA . THR A 1 178 ? -9.630 -1.603 -6.075 1.00 88.00 178 THR A CA 1
ATOM 1420 C C . THR A 1 178 ? -9.936 -1.426 -7.559 1.00 88.00 178 THR A C 1
ATOM 1422 O O . THR A 1 178 ? -9.201 -1.958 -8.381 1.00 88.00 178 THR A O 1
ATOM 1425 N N . GLU A 1 179 ? -10.951 -0.635 -7.912 1.00 84.00 179 GLU A N 1
ATOM 1426 C CA . GLU A 1 179 ? -11.299 -0.346 -9.308 1.00 84.00 179 GLU A CA 1
ATOM 1427 C C . GLU A 1 179 ? -10.127 0.307 -10.055 1.00 84.00 179 GLU A C 1
ATOM 1429 O O . GLU A 1 179 ? -9.727 -0.168 -11.116 1.00 84.00 179 GLU A O 1
ATOM 1434 N N . ILE A 1 180 ? -9.487 1.318 -9.456 1.00 84.31 180 ILE A N 1
ATOM 1435 C CA . ILE A 1 180 ? -8.291 1.954 -10.032 1.00 84.31 180 ILE A CA 1
ATOM 1436 C C . ILE A 1 180 ? -7.142 0.950 -10.207 1.00 84.31 180 ILE A C 1
ATOM 1438 O O . ILE A 1 180 ? -6.467 0.944 -11.239 1.00 84.31 180 ILE A O 1
ATOM 1442 N N . VAL A 1 181 ? -6.899 0.098 -9.207 1.00 89.31 181 VAL A N 1
ATOM 1443 C CA . VAL A 1 181 ? -5.860 -0.942 -9.272 1.00 89.31 181 VAL A CA 1
ATOM 1444 C C . VAL A 1 181 ? -6.162 -1.945 -10.387 1.00 89.31 181 VAL A C 1
ATOM 1446 O O . VAL A 1 181 ? -5.255 -2.305 -11.138 1.00 89.31 181 VAL A O 1
ATOM 1449 N N . ASP A 1 182 ? -7.410 -2.384 -10.516 1.00 87.19 182 ASP A N 1
ATOM 1450 C CA . ASP A 1 182 ? -7.827 -3.349 -11.531 1.00 87.19 182 ASP A CA 1
ATOM 1451 C C . ASP A 1 182 ? -7.724 -2.764 -12.944 1.00 87.19 182 ASP A C 1
ATOM 1453 O O . ASP A 1 182 ? -7.254 -3.456 -13.850 1.00 87.19 182 ASP A O 1
ATOM 1457 N N . GLU A 1 183 ? -8.061 -1.486 -13.140 1.00 82.62 183 GLU A N 1
ATOM 1458 C CA . GLU A 1 183 ? -7.813 -0.796 -14.409 1.00 82.62 183 GLU A CA 1
ATOM 1459 C C . GLU A 1 183 ? -6.314 -0.770 -14.737 1.00 82.62 183 GLU A C 1
ATOM 1461 O O . GLU A 1 183 ? -5.914 -1.172 -15.833 1.00 82.62 183 GLU A O 1
ATOM 1466 N N . ILE A 1 184 ? -5.447 -0.413 -13.778 1.00 84.62 184 ILE A N 1
ATOM 1467 C CA . ILE A 1 184 ? -3.982 -0.468 -13.960 1.00 84.62 184 ILE A CA 1
ATOM 1468 C C . ILE A 1 184 ? -3.533 -1.875 -14.366 1.00 84.62 184 ILE A C 1
ATOM 1470 O O . ILE A 1 184 ? -2.691 -2.020 -15.260 1.00 84.62 184 ILE A O 1
ATOM 1474 N N . TRP A 1 185 ? -4.113 -2.915 -13.766 1.00 87.50 185 TRP A N 1
ATOM 1475 C CA . TRP A 1 185 ? -3.796 -4.306 -14.086 1.00 87.50 185 TRP A CA 1
ATOM 1476 C C . TRP A 1 185 ? -4.109 -4.683 -15.535 1.00 87.50 185 TRP A C 1
ATOM 1478 O O . TRP A 1 185 ? -3.376 -5.490 -16.108 1.00 87.50 185 TRP A O 1
ATOM 1488 N N . LYS A 1 186 ? -5.130 -4.075 -16.152 1.00 84.69 186 LYS A N 1
ATOM 1489 C CA . LYS A 1 186 ? -5.501 -4.303 -17.561 1.00 84.69 186 LYS A CA 1
ATOM 1490 C C . LYS A 1 186 ? -4.498 -3.698 -18.549 1.00 84.69 186 LYS A C 1
ATOM 1492 O O . LYS A 1 186 ? -4.445 -4.133 -19.697 1.00 84.69 186 LYS A O 1
ATOM 1497 N N . THR A 1 187 ? -3.689 -2.722 -18.130 1.00 79.75 187 THR A N 1
ATOM 1498 C CA . THR A 1 187 ? -2.766 -2.005 -19.037 1.00 79.75 187 THR A CA 1
ATOM 1499 C C . THR A 1 187 ? -1.499 -2.772 -19.387 1.00 79.75 187 THR A C 1
ATOM 1501 O O . THR A 1 187 ? -0.844 -2.459 -20.385 1.00 79.75 187 THR A O 1
ATOM 1504 N N . GLN A 1 188 ? -1.108 -3.734 -18.550 1.00 82.25 188 GLN A N 1
ATOM 1505 C CA . GLN A 1 188 ? 0.141 -4.474 -18.698 1.00 82.25 188 GLN A CA 1
ATOM 1506 C C . GLN A 1 188 ? -0.075 -5.946 -18.367 1.00 82.25 188 GLN A C 1
ATOM 1508 O O . GLN A 1 188 ? -0.718 -6.294 -17.376 1.00 82.25 188 GLN A O 1
ATOM 1513 N N . LYS A 1 189 ? 0.519 -6.820 -19.174 1.00 85.12 189 LYS A N 1
ATOM 1514 C CA . LYS A 1 189 ? 0.680 -8.239 -18.853 1.00 85.12 189 LYS A CA 1
ATOM 1515 C C . LYS A 1 189 ? 1.785 -8.419 -17.807 1.00 85.12 189 LYS A C 1
ATOM 1517 O O . LYS A 1 189 ? 2.598 -7.520 -17.577 1.00 85.12 189 LYS A O 1
ATOM 1522 N N . ALA A 1 190 ? 1.846 -9.601 -17.195 1.00 82.62 190 ALA A N 1
ATOM 1523 C CA . ALA A 1 190 ? 2.971 -9.991 -16.345 1.00 82.62 190 ALA A CA 1
ATOM 1524 C C . ALA A 1 190 ? 4.313 -9.769 -17.074 1.00 82.62 190 ALA A C 1
ATOM 1526 O O . ALA A 1 190 ? 4.393 -9.967 -18.285 1.00 82.62 190 ALA A O 1
ATOM 1527 N N . HIS A 1 191 ? 5.351 -9.355 -16.338 1.00 76.94 191 HIS A N 1
ATOM 1528 C CA . HIS A 1 191 ? 6.688 -8.955 -16.833 1.00 76.94 191 HIS A CA 1
ATOM 1529 C C . HIS A 1 191 ? 6.755 -7.690 -17.700 1.00 76.94 191 HIS A C 1
ATOM 1531 O O . HIS A 1 191 ? 7.762 -6.979 -17.649 1.00 76.94 191 HIS A O 1
ATOM 1537 N N . GLU A 1 192 ? 5.694 -7.360 -18.433 1.00 76.62 192 GLU A N 1
ATOM 1538 C CA . GLU A 1 192 ? 5.707 -6.322 -19.464 1.00 76.62 192 GLU A CA 1
ATOM 1539 C C . GLU A 1 192 ? 6.157 -4.954 -18.933 1.00 76.62 192 GLU A C 1
ATOM 1541 O O . GLU A 1 192 ? 6.951 -4.268 -19.578 1.00 76.62 192 GLU A O 1
ATOM 1546 N N . GLY A 1 193 ? 5.722 -4.583 -17.725 1.00 71.69 193 GLY A N 1
ATOM 1547 C CA . GLY A 1 193 ? 6.088 -3.310 -17.103 1.00 71.69 193 GLY A CA 1
ATOM 1548 C C . GLY A 1 193 ? 7.592 -3.142 -16.860 1.00 71.69 193 GLY A C 1
ATOM 1549 O O . GLY A 1 193 ? 8.112 -2.030 -16.937 1.00 71.69 193 GLY A O 1
ATOM 1550 N N . PHE A 1 194 ? 8.329 -4.227 -16.608 1.00 77.12 194 PHE A N 1
ATOM 1551 C CA . PHE A 1 194 ? 9.785 -4.157 -16.454 1.00 77.12 194 PHE A CA 1
ATOM 1552 C C . PHE A 1 194 ? 10.530 -4.246 -17.779 1.00 77.12 194 PHE A C 1
ATOM 1554 O O . PHE A 1 194 ? 11.690 -3.848 -17.833 1.00 77.12 194 PHE A O 1
ATOM 1561 N N . GLU A 1 195 ? 9.921 -4.776 -18.831 1.00 79.62 195 GLU A N 1
ATOM 1562 C CA . GLU A 1 195 ? 10.547 -4.919 -20.149 1.00 79.62 1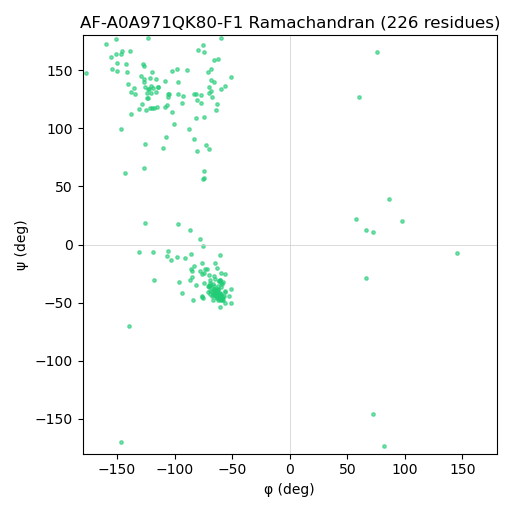95 GLU A CA 1
ATOM 1563 C C . GLU A 1 195 ? 10.371 -3.663 -21.004 1.00 79.62 195 GLU A C 1
ATOM 1565 O O . GLU A 1 195 ? 11.250 -3.312 -21.791 1.00 79.62 195 GLU A O 1
ATOM 1570 N N . CYS A 1 196 ? 9.267 -2.947 -20.798 1.00 76.88 196 CYS A N 1
ATOM 1571 C CA . CYS A 1 196 ? 8.961 -1.707 -21.489 1.00 76.88 196 CYS A CA 1
ATOM 1572 C C . CYS A 1 196 ? 9.901 -0.558 -21.090 1.00 76.88 196 CYS A C 1
ATOM 1574 O O . CYS A 1 196 ? 10.401 -0.463 -19.965 1.00 76.88 196 CYS A O 1
ATOM 1576 N N . SER A 1 197 ? 10.107 0.371 -22.028 1.00 77.94 197 SER A N 1
ATOM 1577 C CA . SER A 1 197 ? 10.728 1.658 -21.718 1.00 77.94 197 SER A CA 1
ATOM 1578 C C . SER A 1 197 ? 9.822 2.473 -20.790 1.00 77.94 197 SER A C 1
ATOM 1580 O O . SER A 1 197 ? 8.604 2.281 -20.759 1.00 77.94 197 SER A O 1
ATOM 1582 N N . ARG A 1 198 ? 10.405 3.440 -20.071 1.00 76.50 198 ARG A N 1
ATOM 1583 C CA . ARG A 1 198 ? 9.640 4.377 -19.237 1.00 76.50 198 ARG A CA 1
ATOM 1584 C C . ARG A 1 198 ? 8.496 5.027 -20.023 1.00 76.50 198 ARG A C 1
ATOM 1586 O O . ARG A 1 198 ? 7.354 4.954 -19.596 1.00 76.50 198 ARG A O 1
ATOM 1593 N N . SER A 1 199 ? 8.792 5.569 -21.203 1.00 76.25 199 SER A N 1
ATOM 1594 C CA . SER A 1 199 ? 7.798 6.221 -22.061 1.00 76.25 199 SER A CA 1
ATOM 1595 C C . SER A 1 199 ? 6.662 5.281 -22.476 1.00 76.25 199 SER A C 1
ATOM 1597 O O . SER A 1 199 ? 5.515 5.706 -22.548 1.00 76.25 199 SER A O 1
ATOM 1599 N N . ALA A 1 200 ? 6.951 3.999 -22.719 1.00 77.12 200 ALA A N 1
ATOM 1600 C CA . ALA A 1 200 ? 5.922 3.020 -23.060 1.00 77.12 200 ALA A CA 1
ATOM 1601 C C . ALA A 1 200 ? 4.993 2.710 -21.870 1.00 77.12 200 ALA A C 1
ATOM 1603 O O . ALA A 1 200 ? 3.780 2.623 -22.059 1.00 77.12 200 ALA A O 1
ATOM 1604 N N . ASN A 1 201 ? 5.536 2.600 -20.653 1.00 78.12 201 ASN A N 1
ATOM 1605 C CA . ASN A 1 201 ? 4.728 2.447 -19.436 1.00 78.12 201 ASN A CA 1
ATOM 1606 C C . ASN A 1 201 ? 3.861 3.683 -19.172 1.00 78.12 201 ASN A C 1
ATOM 1608 O O . ASN A 1 201 ? 2.666 3.555 -18.907 1.00 78.12 201 ASN A O 1
ATOM 1612 N N . ASP A 1 202 ? 4.450 4.872 -19.298 1.00 72.00 202 ASP A N 1
ATOM 1613 C CA . ASP A 1 202 ? 3.770 6.143 -19.044 1.00 72.00 202 ASP A CA 1
ATOM 1614 C C . ASP A 1 202 ? 2.617 6.365 -20.059 1.00 72.00 202 ASP A C 1
ATOM 1616 O O . ASP A 1 202 ? 1.517 6.786 -19.686 1.00 72.00 202 ASP A O 1
ATOM 1620 N N . ASN A 1 203 ? 2.810 5.989 -21.332 1.00 71.06 203 ASN A N 1
ATOM 1621 C CA . ASN A 1 203 ? 1.767 6.067 -22.364 1.00 71.06 203 ASN A CA 1
ATOM 1622 C C . ASN A 1 203 ? 0.583 5.133 -22.079 1.00 71.06 203 ASN A C 1
ATOM 1624 O O . ASN A 1 203 ? -0.568 5.548 -22.198 1.00 71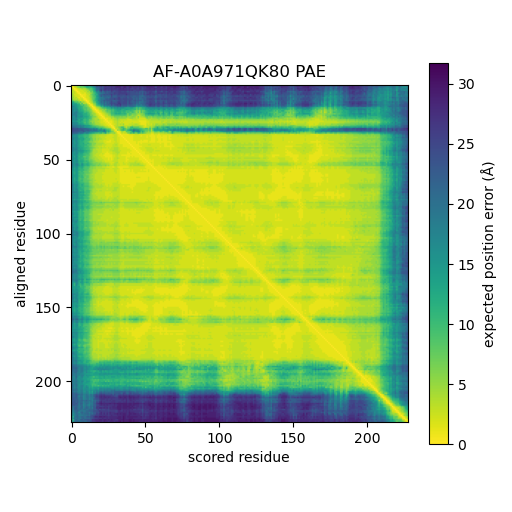.06 203 ASN A O 1
ATOM 1628 N N . LYS A 1 204 ? 0.844 3.889 -21.660 1.00 71.38 204 LYS A N 1
ATOM 1629 C CA . LYS A 1 204 ? -0.211 2.934 -21.280 1.00 71.38 204 LYS A CA 1
ATOM 1630 C C . LYS A 1 204 ? -1.024 3.428 -20.091 1.00 71.38 204 LYS A C 1
ATOM 1632 O O . LYS A 1 204 ? -2.247 3.304 -20.083 1.00 71.38 204 LYS A O 1
ATOM 1637 N N . PHE A 1 205 ? -0.364 4.050 -19.118 1.00 67.31 205 PHE A N 1
ATOM 1638 C CA . PHE A 1 205 ? -1.066 4.680 -18.008 1.00 67.31 205 PHE A CA 1
ATOM 1639 C C . PHE A 1 205 ? -1.931 5.862 -18.462 1.00 67.31 205 PHE A C 1
ATOM 1641 O O . PHE A 1 205 ? -3.065 5.997 -18.023 1.00 67.31 205 PHE A O 1
ATOM 1648 N N . SER A 1 206 ? -1.452 6.675 -19.403 1.00 61.94 206 SER A N 1
ATOM 1649 C CA . SER A 1 206 ? -2.224 7.804 -19.944 1.00 61.94 206 SER A CA 1
ATOM 1650 C C . SER A 1 206 ? -3.506 7.358 -20.665 1.00 61.94 206 SER A C 1
ATOM 1652 O O . SER A 1 206 ? -4.445 8.140 -20.784 1.00 61.94 206 SER A O 1
ATOM 1654 N N . THR A 1 207 ? -3.587 6.092 -21.092 1.00 59.19 207 THR A N 1
ATOM 1655 C CA . THR A 1 207 ? -4.795 5.528 -21.714 1.00 59.19 207 THR A CA 1
ATOM 1656 C C . THR A 1 207 ? -5.834 4.976 -20.731 1.00 59.19 207 THR A C 1
ATOM 1658 O O . THR A 1 207 ? -6.947 4.693 -21.167 1.00 59.19 207 THR A O 1
ATOM 1661 N N . LEU A 1 208 ? -5.531 4.886 -19.424 1.00 57.56 208 LEU A N 1
ATOM 1662 C CA . LEU A 1 208 ? -6.420 4.332 -18.378 1.00 57.56 208 LEU A CA 1
ATOM 1663 C C . LEU A 1 208 ? -7.760 5.049 -18.201 1.00 57.56 208 LEU A C 1
ATOM 1665 O O . LEU A 1 208 ? -8.619 4.571 -17.472 1.00 57.56 208 LEU A O 1
ATOM 1669 N N . PHE A 1 209 ? -7.941 6.190 -18.856 1.00 56.91 209 PHE A N 1
ATOM 1670 C CA . PHE A 1 209 ? -9.075 7.072 -18.620 1.00 56.91 209 PHE A CA 1
ATOM 1671 C C . PHE A 1 209 ? -9.865 7.409 -19.891 1.00 56.91 209 PHE A C 1
ATOM 1673 O O . PHE A 1 209 ? -10.626 8.377 -19.905 1.00 56.91 209 PHE A O 1
ATOM 1680 N N . ASN A 1 210 ? -9.724 6.627 -20.970 1.00 43.41 210 ASN A N 1
ATOM 1681 C CA . ASN A 1 210 ? -10.518 6.848 -22.180 1.00 43.41 210 ASN A CA 1
ATOM 1682 C C . ASN A 1 210 ? -11.803 6.001 -22.180 1.00 43.41 210 ASN A C 1
ATOM 1684 O O . ASN A 1 210 ? -11.747 4.786 -22.018 1.00 43.41 210 ASN A O 1
ATOM 1688 N N . ASN A 1 211 ? -12.937 6.674 -22.411 1.00 41.94 211 ASN A N 1
ATOM 1689 C CA . ASN A 1 211 ? -14.334 6.209 -22.308 1.00 41.94 211 ASN A CA 1
ATOM 1690 C C . ASN A 1 211 ? -15.018 6.283 -20.924 1.00 41.94 211 ASN A C 1
ATOM 1692 O O . ASN A 1 211 ? -15.882 5.459 -20.632 1.00 41.94 211 ASN A O 1
ATOM 1696 N N . GLY A 1 212 ? -14.775 7.347 -20.141 1.00 42.94 212 GLY A N 1
ATOM 1697 C CA . GLY A 1 212 ? -15.921 7.980 -19.461 1.00 42.94 212 GLY A CA 1
ATOM 1698 C C . GLY A 1 212 ? -15.791 8.585 -18.059 1.00 42.94 212 GLY A C 1
ATOM 1699 O O . GLY A 1 212 ? -16.765 9.211 -17.663 1.00 42.94 212 GLY A O 1
ATOM 1700 N N . SER A 1 213 ? -14.696 8.461 -17.297 1.00 36.97 213 SER A N 1
ATOM 1701 C CA . SER A 1 213 ? -14.504 9.073 -15.946 1.00 36.97 213 SER A CA 1
ATOM 1702 C C . SER A 1 213 ? -13.079 8.770 -15.425 1.00 36.97 213 SER A C 1
ATOM 1704 O O . SER A 1 213 ? -12.617 7.669 -15.685 1.00 36.97 213 SER A O 1
ATOM 1706 N N . ILE A 1 214 ? -12.320 9.551 -14.632 1.00 40.00 214 ILE A N 1
ATOM 1707 C CA . ILE A 1 214 ? -11.951 10.987 -14.622 1.00 40.00 214 ILE A CA 1
ATOM 1708 C C . ILE A 1 214 ? -10.565 11.104 -15.294 1.00 40.00 214 ILE A C 1
ATOM 1710 O O . ILE A 1 214 ? -9.688 10.301 -14.998 1.00 40.00 214 ILE A O 1
ATOM 1714 N N . VAL A 1 215 ? -10.329 12.137 -16.117 1.00 43.47 215 VAL A N 1
ATOM 1715 C CA . VAL A 1 215 ? -9.030 12.417 -16.776 1.00 43.47 215 VAL A CA 1
ATOM 1716 C C . VAL A 1 215 ? -8.449 13.732 -16.232 1.00 43.47 215 VAL A C 1
ATOM 1718 O O . VAL A 1 215 ? -9.173 14.727 -16.144 1.00 43.47 215 VAL A O 1
ATOM 1721 N N . PRO A 1 216 ? -7.145 13.773 -15.907 1.00 39.09 216 PRO A N 1
ATOM 1722 C CA . PRO A 1 216 ? -6.235 14.447 -16.832 1.00 39.09 216 PRO A CA 1
ATOM 1723 C C . PRO A 1 216 ? -5.034 13.571 -17.217 1.00 39.09 216 PRO A C 1
ATOM 1725 O O . PRO A 1 216 ? -4.236 13.153 -16.377 1.00 39.09 216 PRO A O 1
ATOM 1728 N N . ALA A 1 217 ? -4.912 13.329 -18.523 1.00 52.50 217 ALA A N 1
ATOM 1729 C CA . ALA A 1 217 ? -3.749 12.740 -19.156 1.00 52.50 217 ALA A CA 1
ATOM 1730 C C . ALA A 1 217 ? -2.606 13.749 -19.026 1.00 52.50 217 ALA A C 1
ATOM 1732 O O . ALA A 1 217 ? -2.789 14.913 -19.338 1.00 52.50 217 ALA A O 1
ATOM 1733 N N . HIS A 1 218 ? -1.476 13.301 -18.491 1.00 41.28 218 HIS A N 1
ATOM 1734 C CA . HIS A 1 218 ? -0.226 14.042 -18.320 1.00 41.28 218 HIS A CA 1
ATOM 1735 C C . HIS A 1 218 ? -0.257 15.333 -17.443 1.00 41.28 218 HIS A C 1
ATOM 1737 O O . HIS A 1 218 ? -0.984 16.290 -17.711 1.00 41.28 218 HIS A O 1
ATOM 1743 N N . PRO A 1 219 ? 0.618 15.462 -16.417 1.00 40.34 219 PRO A N 1
ATOM 1744 C CA . PRO A 1 219 ? 0.711 16.674 -15.584 1.00 40.34 219 PRO A CA 1
ATOM 1745 C C . PRO A 1 219 ? 0.968 17.977 -16.363 1.00 40.34 219 PRO A C 1
ATOM 1747 O O . PRO A 1 219 ? 0.598 19.055 -15.903 1.00 40.34 219 PRO A O 1
ATOM 1750 N N . SER A 1 220 ? 1.584 17.899 -17.549 1.00 41.88 220 SER A N 1
ATOM 1751 C CA . SER A 1 220 ? 1.785 19.061 -18.428 1.00 41.88 220 SER A CA 1
ATOM 1752 C C . SER A 1 220 ? 0.494 19.582 -19.050 1.00 41.88 220 SER A C 1
ATOM 1754 O O . SER A 1 220 ? 0.419 20.768 -19.366 1.00 41.88 220 SER A O 1
ATOM 1756 N N . ASP A 1 221 ? -0.526 18.749 -19.212 1.00 42.19 221 ASP A N 1
ATOM 1757 C CA . ASP A 1 221 ? -1.732 19.115 -19.963 1.00 42.19 221 ASP A CA 1
ATOM 1758 C C . ASP A 1 221 ? -2.712 19.868 -19.053 1.00 42.19 221 ASP A C 1
ATOM 1760 O O . ASP A 1 221 ? -3.473 20.724 -19.507 1.00 42.19 221 ASP A O 1
ATOM 1764 N N . LEU A 1 222 ? -2.576 19.658 -17.739 1.00 39.94 222 LEU A N 1
ATOM 1765 C CA . LEU A 1 222 ? -3.170 20.484 -16.687 1.00 39.94 222 LEU A CA 1
ATOM 1766 C C . LEU A 1 222 ? -2.547 21.879 -16.580 1.00 39.94 222 LEU A C 1
ATOM 1768 O O . LEU A 1 222 ? -3.229 22.822 -16.187 1.00 39.94 222 LEU A O 1
ATOM 1772 N N . ILE A 1 223 ? -1.260 22.014 -16.904 1.00 38.69 223 ILE A N 1
ATOM 1773 C CA . ILE A 1 223 ? -0.502 23.259 -16.702 1.00 38.69 223 ILE A CA 1
ATOM 1774 C C . ILE A 1 223 ? -0.451 24.102 -17.986 1.00 38.69 223 ILE A C 1
ATOM 1776 O O . ILE A 1 223 ? -0.435 25.328 -17.916 1.00 38.69 223 ILE A O 1
ATOM 1780 N N . THR A 1 224 ? -0.448 23.476 -19.169 1.00 42.97 224 THR A N 1
ATOM 1781 C CA . THR A 1 224 ? -0.191 24.166 -20.451 1.00 42.97 224 THR A CA 1
ATOM 1782 C C . THR A 1 224 ? -1.422 24.358 -21.340 1.00 42.97 224 THR A C 1
ATOM 1784 O O . THR A 1 224 ? -1.349 25.089 -22.329 1.00 42.97 224 THR A O 1
ATOM 1787 N N . GLY A 1 225 ? -2.561 23.732 -21.017 1.00 36.34 225 GLY A N 1
ATOM 1788 C CA . GLY A 1 225 ? -3.824 23.919 -21.744 1.00 36.34 225 GLY A CA 1
ATOM 1789 C C . GLY A 1 225 ? -3.839 23.400 -23.190 1.00 36.34 225 GLY A C 1
ATOM 1790 O O . GLY A 1 225 ? -4.766 23.711 -23.946 1.00 36.34 225 GLY A O 1
ATOM 1791 N N . LYS A 1 226 ? -2.839 22.611 -23.600 1.00 35.12 226 LYS A N 1
ATOM 1792 C CA . LYS A 1 226 ? -2.799 21.941 -24.904 1.00 35.12 226 LYS A CA 1
ATOM 1793 C C . LYS A 1 226 ? -3.211 20.480 -24.726 1.00 35.12 226 LYS A C 1
ATOM 1795 O O . LYS A 1 226 ? -2.428 19.677 -24.252 1.00 35.12 226 LYS A O 1
ATOM 1800 N N . LEU A 1 227 ? -4.445 20.161 -25.109 1.00 35.00 227 LEU A N 1
ATOM 1801 C CA . LEU A 1 227 ? -4.872 18.779 -25.338 1.00 35.00 227 LEU A CA 1
ATOM 1802 C C . LEU A 1 227 ? -4.388 18.370 -26.736 1.00 35.00 227 LEU A C 1
ATOM 1804 O O . LEU A 1 227 ? -4.700 19.088 -27.695 1.00 35.00 227 LEU A O 1
ATOM 1808 N N . ALA A 1 228 ? -3.628 17.277 -26.826 1.00 41.78 228 ALA A N 1
ATOM 1809 C CA . ALA A 1 228 ? -3.419 16.524 -28.063 1.00 41.78 228 ALA A CA 1
ATOM 1810 C C . ALA A 1 228 ? -4.502 15.447 -28.191 1.00 41.78 228 ALA A C 1
ATOM 1812 O O . ALA A 1 228 ? -4.850 14.849 -27.148 1.00 41.78 228 ALA A O 1
#

Foldseek 3Di:
DVVVVQVVQVVVQPPDDDDDDADEAEFEQEPADFLCRRQPADDAQHKYKYKHLQNYAPLSVVVNVLVHPNAWAKEWEFQEADPVLLVSVLVCVVVNSYVAYAYEYELCHCVVPVPSVVSNCVRRNQLRYFYEHDQWTWMFTDDPRFTWIKGKNGGNYRDSHIMMIMIGRDPVVSVVVVVLVVLSSVLDGGPRSVVDHRVSRHVSVLPSDPDGDDDDRDPVCVVPVDDD

Solvent-accessible surface area (backbone atoms only — not comparable to full-atom values): 12499 Å² total; per-residue (Å²): 113,70,70,58,53,51,47,52,52,56,63,74,58,60,81,80,73,83,76,73,97,66,75,69,46,81,35,76,35,79,80,82,48,43,42,54,70,51,66,56,82,83,57,92,59,34,34,40,39,33,39,34,56,30,70,52,34,51,60,44,45,50,53,44,50,38,76,64,74,44,56,23,39,34,39,37,31,20,48,46,67,33,63,68,44,53,50,52,54,49,49,38,37,76,70,59,41,32,74,45,66,37,38,38,32,18,48,61,33,54,79,76,38,49,68,42,48,51,51,47,37,73,73,65,39,41,70,33,47,44,35,29,82,43,80,64,23,34,38,39,39,36,48,101,87,47,28,33,37,32,45,35,71,49,34,42,31,90,46,81,38,83,35,45,41,31,43,30,36,33,65,65,61,37,51,52,52,48,51,57,52,51,54,57,52,72,64,46,58,60,51,44,43,79,73,46,53,56,68,58,29,40,52,45,56,52,54,76,39,75,92,83,64,81,76,82,56,55,82,62,37,79,73,66,74,59,84,130

Secondary structure (DSSP, 8-state):
-HHHHHHHHHHHT---------PEEEEEE-SS--HHHHH----TT-EEEEEESSSS-HHHHHHHHHHHH-SEEEEEEES-B-HHHHHHHHHHHHTTSEEEEEEEEETTHHHH-HHHHHHHHHHH-STTEEEES----EEEEE-SS-EEEEEES--BS---S-EEEEEEE-HHHHHHHHHHHHHHHHH--TTHHHHS-HHHHHHHHHTTTTTSS----SHHHHHH----

Radius of gyration: 18.37 Å; Cα contacts (8 Å, |Δi|>4): 382; chains: 1; bounding box: 40×43×49 Å

Sequence (228 aa):
MKQKKCLE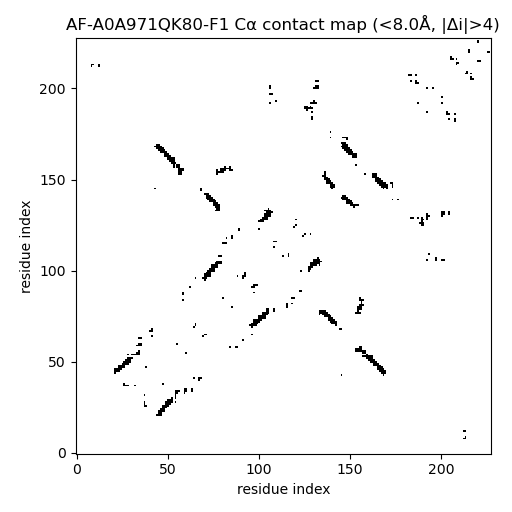LLESAQYVKKRGKVDRKIVMACRLENAKQAIGTIDPGCEIYGFTKGQFSLIDILEHCLDQIGPSDITVSTWSAASGDIRAAFRLMQENRIKSMRFIIDSSFKGRKPEFCKELLQKFGADCIRVSSVHAKFMTMKNDRYNLVIRTSMNLNNNPRFENFEISDDPELMSFMTEIVDEIWKTQKAHEGFECSRSANDNKFSTLFNNGSIVPAHPSDLITGKLA

Mean predicted aligned error: 8.27 Å

pLDDT: mean 83.51, std 19.29, range [35.0, 98.81]

Nearest PDB structures (foldseek):
  8ctq-assembly1_A  TM=6.730E-01  e=2.417E-03  Streptomyces sp. PMF
  7wu1-assembly1_A  TM=6.738E-01  e=2.742E-03  Moritella sp. JT01
  1f0i-assembly1_A  TM=6.286E-01  e=2.574E-03  Streptomyces sp. PMF
  7wu1-assembly1_D  TM=6.130E-01  e=2.921E-03  Moritella sp. JT01
  7wu1-assembly1_B  TM=6.447E-01  e=1.247E-02  Moritella sp. JT01